Protein AF-0000000084533386 (afdb_homodimer)

Sequence (274 aa):
MSQAAQNLNWLITNFVDNTPGVSHTVVVSADGLLLCMSEGFPRDRADQLAAVASGLTSLTSGASRIFEGGEVNQTVVEMERGFLFLMAISDGSALAVLAAPDSDIGLVGYEMALLVDRAGAVLTPALRAELQGSLLHMSQAAQNLNWLITNFVDNTPGVSHTVVVSADGLLLCMSEGFPRDRADQLAAVASGLTSLTSGASRIFEGGEVNQTVVEMERGFLFLMAISDGSALAVLAAPDSDIGLVGYEMALLVDRAGAVLTPALRAELQGSLLH

Solvent-accessible surface area (backbone atoms only — not comparable to full-atom values): 14116 Å² total; per-residue (Å²): 130,57,71,69,56,52,49,52,43,48,54,51,30,48,47,36,74,69,34,81,45,39,74,43,40,36,34,25,40,66,88,37,44,58,50,46,58,22,79,91,54,56,64,73,57,49,52,50,50,26,51,48,48,33,50,51,50,52,50,50,48,50,48,18,62,76,68,63,13,58,58,61,50,36,36,40,37,40,28,67,56,13,34,41,39,36,35,54,26,87,82,51,23,33,43,34,36,37,30,40,60,84,36,54,61,68,58,52,50,50,54,47,53,55,46,36,55,55,45,45,74,64,63,38,76,68,51,49,54,52,30,51,54,53,69,74,99,129,56,69,70,56,51,50,51,44,48,53,52,29,50,46,36,74,70,34,81,45,39,73,43,40,36,34,24,40,66,90,38,43,59,49,47,57,22,78,91,53,56,63,73,58,48,52,50,51,27,50,47,50,33,50,50,51,52,52,50,48,51,48,18,62,76,68,63,12,59,59,59,50,36,38,42,37,39,28,68,56,13,35,40,39,36,35,53,27,87,83,52,23,32,42,36,37,37,30,41,60,85,37,54,62,67,58,53,51,50,55,48,53,56,48,36,56,55,46,45,74,64,62,39,74,68,50,49,54,50,30,49,55,52,70,75,100

Secondary structure (DSSP, 8-state):
--HHHHHHHHHHHHHHHHSTTEEEEEEE-TTS-EEEE-TT--HHHHHHHHHHHHHHHHHHHHHHHHTT--SEEEEEEEETTEEEEEEE-TTS-EEEEEE-TTS-HHHHHHHHHHHHHHHHHH--HHHHHHHHHHHH-/--HHHHHHHHHHHHHHHHSTTEEEEEEE-TTS-EEEE-TT--HHHHHHHHHHHHHHHHHHHHHHHHTT--SEEEEEEEETTEEEEEEE-TTS-EEEEEE-TTS-HHHHHHHHHHHHHHHHHH--HHHHHHHHHHHH-

Radius of gyration: 19.57 Å; Cα contacts (8 Å, |Δi|>4): 512; chains: 2; bounding box: 33×61×47 Å

Nearest PDB structures (foldseek):
  3kye-assembly2_C  TM=9.437E-01  e=8.6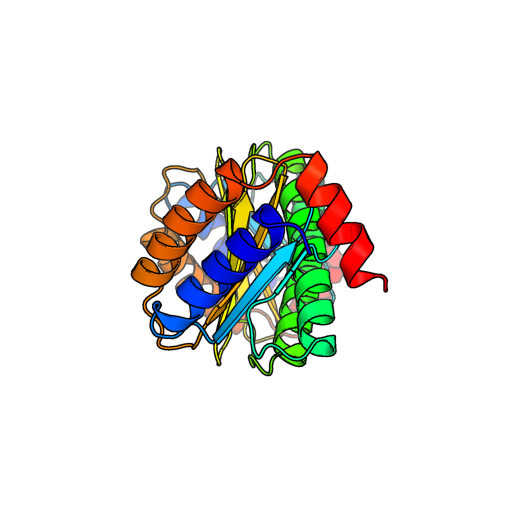88E-12  Streptomyces avermitilis MA-4680 = NBRC 14893
  9jue-assembly1_E  TM=9.204E-01  e=1.388E-08  Promethearchaeum syntrophicum
  6hjm-assembly2_E  TM=9.243E-01  e=4.604E-08  Myxococcus xanthus
  6hjm-assembly9_P  TM=8.868E-01  e=3.846E-08  Myxococcus xanthus
  6izw-assembly1_B  TM=8.935E-01  e=8.906E-08  Myxococcus xanthus DK 1622

Organism: Streptomyces rubellomurinus (strain ATCC 31215) (NCBI:txid359131)

pLDDT: mean 94.27, std 7.52, range [47.47, 98.75]

Foldseek 3Di:
DDPLLVVLQVLQQVLQVPAPFWPWKFKAALQQHTQYIHPPPPPVVSSVQSNVLNVVLVVVVVVCVVVVVPDDAKDWDQDPFWIWIWGAAPNNMIMIIIGGNPGDPVRSVVSVVVSSVVCNVSDDPVSSVVSRVVSVD/DDPLLVVLQVLQQVLQVPAPFWPWKFKAALQQHTQYIHPPPPPVVSNVQSNVLNVVLVVVVVVCVVVVVPDDAKDWDQDPFWIWIWGAAPNNMIMIIIGGNPGDPVRSVVSVVVSSVVCNVSDDPVSSVVSRVVSVD

Structure (mmCIF, N/CA/C/O backbone):
data_AF-0000000084533386-model_v1
#
loop_
_entity.id
_entity.type
_entity.pdbx_description
1 polymer 'Dynein regulation protein LC7'
#
loop_
_atom_site.group_PDB
_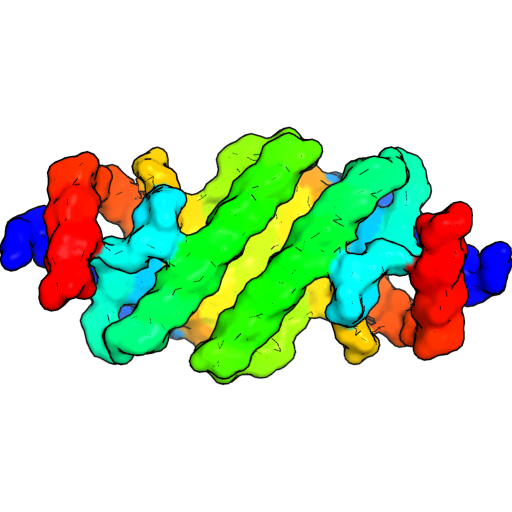atom_site.id
_atom_site.type_symbol
_atom_site.label_atom_id
_atom_site.label_alt_id
_atom_site.label_comp_id
_atom_site.label_asym_id
_atom_site.label_entity_id
_atom_site.label_seq_id
_atom_site.pdbx_PDB_ins_code
_atom_site.Cartn_x
_atom_site.Cartn_y
_atom_site.Cartn_z
_atom_site.occupancy
_atom_site.B_iso_or_equiv
_atom_site.auth_seq_id
_atom_site.auth_comp_id
_atom_site.auth_asym_id
_atom_site.auth_atom_id
_atom_site.pdbx_PDB_model_num
ATOM 1 N N . MET A 1 1 ? 3.932 -32.938 -7.914 1 76.88 1 MET A N 1
ATOM 2 C CA . MET A 1 1 ? 3.066 -31.781 -8 1 76.88 1 MET A CA 1
ATOM 3 C C . MET A 1 1 ? 1.966 -31.984 -9.031 1 76.88 1 MET A C 1
ATOM 5 O O . MET A 1 1 ? 2.213 -32.562 -10.102 1 76.88 1 MET A O 1
ATOM 9 N N . SER A 1 2 ? 0.712 -31.75 -8.703 1 87.44 2 SER A N 1
ATOM 10 C CA . SER A 1 2 ? -0.434 -31.906 -9.594 1 87.44 2 SER A CA 1
ATOM 11 C C . SER A 1 2 ? -0.298 -31 -10.82 1 87.44 2 SER A C 1
ATOM 13 O O . SER A 1 2 ? 0.536 -30.094 -10.844 1 87.44 2 SER A O 1
ATOM 15 N N . GLN A 1 3 ? -0.992 -31.406 -11.922 1 89.75 3 GLN A N 1
ATOM 16 C CA . GLN A 1 3 ? -1.004 -30.594 -13.133 1 89.75 3 GLN A CA 1
ATOM 17 C C . GLN A 1 3 ? -1.474 -29.172 -12.844 1 89.75 3 GLN A C 1
ATOM 19 O O . GLN A 1 3 ? -0.962 -28.203 -13.422 1 89.75 3 GLN A O 1
ATOM 24 N N . ALA A 1 4 ? -2.428 -29.109 -12.023 1 88.25 4 ALA A N 1
ATOM 25 C CA . ALA A 1 4 ? -2.959 -27.797 -11.664 1 88.25 4 ALA A CA 1
ATOM 26 C C . ALA A 1 4 ? -1.888 -26.922 -11 1 88.25 4 ALA A C 1
ATOM 28 O O . ALA A 1 4 ? -1.781 -25.734 -11.289 1 88.25 4 ALA A O 1
ATOM 29 N N . ALA A 1 5 ? -1.141 -27.516 -10.141 1 90.56 5 ALA A N 1
ATOM 30 C CA . ALA A 1 5 ? -0.057 -26.797 -9.477 1 90.56 5 ALA A CA 1
ATOM 31 C C . ALA A 1 5 ? 1.012 -26.359 -10.469 1 90.56 5 ALA A C 1
ATOM 33 O O . ALA A 1 5 ? 1.515 -25.234 -10.398 1 90.56 5 ALA A O 1
ATOM 34 N N . GLN A 1 6 ? 1.337 -27.234 -11.352 1 92 6 GLN A N 1
ATOM 35 C CA . GLN A 1 6 ? 2.316 -26.922 -12.391 1 92 6 GLN A CA 1
ATOM 36 C C . GLN A 1 6 ? 1.828 -25.797 -13.281 1 92 6 GLN A C 1
ATOM 38 O O . GLN A 1 6 ? 2.611 -24.938 -13.688 1 92 6 GLN A O 1
ATOM 43 N N . ASN A 1 7 ? 0.597 -25.828 -13.617 1 92.5 7 ASN A N 1
ATOM 44 C CA . ASN A 1 7 ? -0.005 -24.781 -14.438 1 92.5 7 ASN A CA 1
ATOM 45 C C . ASN A 1 7 ? 0.083 -23.422 -13.75 1 92.5 7 ASN A C 1
ATOM 47 O O . ASN A 1 7 ? 0.394 -22.422 -14.398 1 92.5 7 ASN A O 1
ATOM 51 N N . LEU A 1 8 ? -0.205 -23.375 -12.5 1 93.5 8 LEU A N 1
ATOM 52 C CA . LEU A 1 8 ? -0.13 -22.109 -11.773 1 93.5 8 LEU A CA 1
ATOM 53 C C . LEU A 1 8 ? 1.303 -21.594 -11.734 1 93.5 8 LEU A C 1
ATOM 55 O O . LEU A 1 8 ? 1.541 -20.391 -11.938 1 93.5 8 LEU A O 1
ATOM 59 N N . ASN A 1 9 ? 2.201 -22.469 -11.508 1 93.88 9 ASN A N 1
ATOM 60 C CA . ASN A 1 9 ? 3.609 -22.078 -11.508 1 93.88 9 ASN A CA 1
ATOM 61 C C . ASN A 1 9 ? 4.031 -21.5 -12.859 1 93.88 9 ASN A C 1
ATOM 63 O O . ASN A 1 9 ? 4.746 -20.5 -12.914 1 93.88 9 ASN A O 1
ATOM 67 N N . TRP A 1 10 ? 3.549 -22.203 -13.82 1 94.94 10 TRP A N 1
ATOM 68 C CA . TRP A 1 10 ? 3.85 -21.734 -15.172 1 94.94 10 TRP A CA 1
ATOM 69 C C . TRP A 1 10 ? 3.246 -20.359 -15.414 1 94.94 10 TRP A C 1
ATOM 71 O O . TRP A 1 10 ? 3.895 -19.484 -15.992 1 94.94 10 TRP A O 1
ATOM 81 N N . LEU A 1 11 ? 2.041 -20.094 -14.969 1 96.19 11 LEU A N 1
ATOM 82 C CA . LEU A 1 11 ? 1.334 -18.844 -15.164 1 96.19 11 LEU A CA 1
ATOM 83 C C . LEU A 1 11 ? 2.098 -17.688 -14.523 1 96.19 11 LEU A C 1
ATOM 85 O O . LEU A 1 11 ? 2.301 -16.641 -15.156 1 96.19 11 LEU A O 1
ATOM 89 N N . ILE A 1 12 ? 2.523 -17.891 -13.305 1 96.75 12 ILE A N 1
ATOM 90 C CA . ILE A 1 12 ? 3.139 -16.781 -12.602 1 96.75 12 ILE A CA 1
ATOM 91 C C . ILE A 1 12 ? 4.559 -16.562 -13.125 1 96.75 12 ILE A C 1
ATOM 93 O O . ILE A 1 12 ? 5.023 -15.422 -13.219 1 96.75 12 ILE A O 1
ATOM 97 N N . THR A 1 13 ? 5.254 -17.672 -13.531 1 97.88 13 THR A N 1
ATOM 98 C CA . THR A 1 13 ? 6.582 -17.531 -14.117 1 97.88 13 THR A CA 1
ATOM 99 C C . THR A 1 13 ? 6.512 -16.844 -15.469 1 97.88 13 THR A C 1
ATOM 101 O O . THR A 1 13 ? 7.328 -15.969 -15.773 1 97.88 13 THR A O 1
ATOM 104 N N . ASN A 1 14 ? 5.57 -17.203 -16.25 1 97.88 14 ASN A N 1
ATOM 105 C CA . ASN A 1 14 ? 5.375 -16.578 -17.562 1 97.88 14 ASN A CA 1
ATOM 106 C C . ASN A 1 14 ? 5.074 -15.094 -17.422 1 97.88 14 ASN A C 1
ATOM 108 O O . ASN A 1 14 ? 5.543 -14.289 -18.234 1 97.88 14 ASN A O 1
ATOM 112 N N . PHE A 1 15 ? 4.305 -14.789 -16.469 1 98.19 15 PHE A N 1
ATOM 113 C CA . PHE A 1 15 ? 4.016 -13.391 -16.172 1 98.19 15 PHE A CA 1
ATOM 114 C C . PHE A 1 15 ? 5.305 -12.617 -15.922 1 98.19 15 PHE A C 1
ATOM 116 O O . PHE A 1 15 ? 5.508 -11.547 -16.5 1 98.19 15 PHE A O 1
ATOM 123 N N . VAL A 1 16 ? 6.168 -13.133 -15.102 1 98.31 16 VAL A N 1
ATOM 124 C CA . VAL A 1 16 ? 7.426 -12.469 -14.781 1 98.31 16 VAL A CA 1
ATOM 125 C C . VAL A 1 16 ? 8.281 -12.336 -16.047 1 98.31 16 VAL A C 1
ATOM 127 O O . VAL A 1 16 ? 8.844 -11.273 -16.312 1 98.31 16 VAL A O 1
ATOM 130 N N . ASP A 1 17 ? 8.258 -13.344 -16.812 1 98.06 17 ASP A N 1
ATOM 131 C CA . ASP A 1 17 ? 9.117 -13.398 -18 1 98.06 17 ASP A CA 1
ATOM 132 C C . ASP A 1 17 ? 8.625 -12.445 -19.078 1 98.06 17 ASP A C 1
ATOM 134 O O . ASP A 1 17 ? 9.414 -11.938 -19.875 1 98.06 17 ASP A O 1
ATOM 138 N N . ASN A 1 18 ? 7.363 -12.102 -19.094 1 97.94 18 ASN A N 1
ATOM 139 C CA . ASN A 1 18 ? 6.789 -11.398 -20.234 1 97.94 18 ASN A CA 1
ATOM 140 C C . ASN A 1 18 ? 6.34 -9.984 -19.859 1 97.94 18 ASN A C 1
ATOM 142 O O . ASN A 1 18 ? 5.77 -9.273 -20.672 1 97.94 18 ASN A O 1
ATOM 146 N N . THR A 1 19 ? 6.477 -9.625 -18.656 1 98.25 19 THR A N 1
ATOM 147 C CA . THR A 1 19 ? 6.133 -8.266 -18.25 1 98.25 19 THR A CA 1
ATOM 148 C C . THR A 1 19 ? 7.391 -7.453 -17.953 1 98.25 19 THR A C 1
ATOM 150 O O . THR A 1 19 ? 7.977 -7.574 -16.875 1 98.25 19 THR A O 1
ATOM 153 N N . PRO A 1 20 ? 7.711 -6.598 -18.891 1 97.56 20 PRO A N 1
ATOM 154 C CA . PRO A 1 20 ? 8.938 -5.82 -18.688 1 97.56 20 PRO A CA 1
ATOM 155 C C . PRO A 1 20 ? 8.961 -5.102 -17.344 1 97.56 20 PRO A C 1
ATOM 157 O O . PRO A 1 20 ? 7.953 -4.512 -16.938 1 97.56 20 PRO A O 1
ATOM 160 N N . GLY A 1 21 ? 10.148 -5.234 -16.641 1 97.69 21 GLY A N 1
ATOM 161 C CA . GLY A 1 21 ? 10.336 -4.527 -15.391 1 97.69 21 GLY A CA 1
ATOM 162 C C . GLY A 1 21 ? 10.008 -5.371 -14.172 1 97.69 21 GLY A C 1
ATOM 163 O O . GLY A 1 21 ? 10.383 -5.027 -13.055 1 97.69 21 GLY A O 1
ATOM 164 N N . VAL A 1 22 ? 9.234 -6.441 -14.344 1 98.38 22 VAL A N 1
ATOM 165 C CA . VAL A 1 22 ? 8.891 -7.316 -13.227 1 98.38 22 VAL A CA 1
ATOM 166 C C . VAL A 1 22 ? 10.047 -8.266 -12.938 1 98.38 22 VAL A C 1
ATOM 168 O O . VAL A 1 22 ? 10.617 -8.859 -13.859 1 98.38 22 VAL A O 1
ATOM 171 N N . SER A 1 23 ? 10.375 -8.398 -11.719 1 97.38 23 SER A N 1
ATOM 172 C CA . SER A 1 23 ? 11.516 -9.242 -11.375 1 97.38 23 SER A CA 1
ATOM 173 C C . SER A 1 23 ? 11.07 -10.57 -10.766 1 97.38 23 SER A C 1
ATOM 175 O O . SER A 1 23 ? 11.586 -11.625 -11.125 1 97.38 23 SER A O 1
ATOM 177 N N . HIS A 1 24 ? 10.125 -10.5 -9.789 1 97.94 24 HIS A N 1
ATOM 178 C CA . HIS A 1 24 ? 9.68 -11.688 -9.062 1 97.94 24 HIS A CA 1
ATOM 179 C C . HIS A 1 24 ? 8.227 -11.539 -8.609 1 97.94 24 HIS A C 1
ATOM 181 O O . HIS A 1 24 ? 7.719 -10.422 -8.5 1 97.94 24 HIS A O 1
ATOM 187 N N . THR A 1 25 ? 7.602 -12.68 -8.297 1 98.56 25 THR A N 1
ATOM 188 C CA . THR A 1 25 ? 6.238 -12.641 -7.781 1 98.56 25 THR A CA 1
ATOM 189 C C . THR A 1 25 ? 5.961 -13.852 -6.898 1 98.56 25 THR A C 1
ATOM 191 O O . THR A 1 25 ? 6.621 -14.891 -7.027 1 98.56 25 THR A O 1
ATOM 194 N N . VAL A 1 26 ? 5.023 -13.68 -6 1 98.06 26 VAL A N 1
ATOM 195 C CA . VAL A 1 26 ? 4.516 -14.781 -5.188 1 98.06 26 VAL A CA 1
ATOM 196 C C . VAL A 1 26 ? 2.99 -14.711 -5.109 1 98.06 26 VAL A C 1
ATOM 198 O O . VAL A 1 26 ? 2.406 -13.633 -5.285 1 98.06 26 VAL A O 1
ATOM 201 N N . VAL A 1 27 ? 2.379 -15.82 -4.875 1 97.5 27 VAL A N 1
ATOM 202 C CA . VAL A 1 27 ? 0.977 -15.914 -4.477 1 97.5 27 VAL A CA 1
ATOM 203 C C . VAL A 1 27 ? 0.881 -16.328 -3.012 1 97.5 27 VAL A C 1
ATOM 205 O O . VAL A 1 27 ? 1.532 -17.281 -2.586 1 97.5 27 VAL A O 1
ATOM 208 N N . VAL A 1 28 ? 0.149 -15.578 -2.322 1 96.75 28 VAL A N 1
ATOM 209 C CA . VAL A 1 28 ? -0.023 -15.828 -0.896 1 96.75 28 VAL A CA 1
ATOM 210 C C . VAL A 1 28 ? -1.489 -16.141 -0.597 1 96.75 28 VAL A C 1
ATOM 212 O O . VAL A 1 28 ? -2.389 -15.492 -1.146 1 96.75 28 VAL A O 1
ATOM 215 N N . SER A 1 29 ? -1.726 -17.094 0.247 1 94.69 29 SER A N 1
ATOM 216 C CA . SER A 1 29 ? -3.086 -17.484 0.613 1 94.69 29 SER A CA 1
ATOM 217 C C . SER A 1 29 ? -3.723 -16.453 1.536 1 94.69 29 SER A C 1
ATOM 219 O O . SER A 1 29 ? -3.045 -15.539 2.025 1 94.69 29 SER A O 1
ATOM 221 N N . ALA A 1 30 ? -5.062 -16.672 1.719 1 91.12 30 ALA A N 1
ATOM 222 C CA . ALA A 1 30 ? -5.824 -15.781 2.584 1 91.12 30 ALA A CA 1
ATOM 223 C C . ALA A 1 30 ? -5.305 -15.828 4.016 1 91.12 30 ALA A C 1
ATOM 225 O O . ALA A 1 30 ? -5.375 -14.828 4.742 1 91.12 30 ALA A O 1
ATOM 226 N N . ASP A 1 31 ? -4.812 -16.938 4.395 1 91.44 31 ASP A N 1
ATOM 227 C CA . ASP A 1 31 ? -4.309 -17.062 5.758 1 91.44 31 ASP A CA 1
ATOM 228 C C . ASP A 1 31 ? -2.82 -16.719 5.828 1 91.44 31 ASP A C 1
ATOM 230 O O . ASP A 1 31 ? -2.174 -16.938 6.855 1 91.44 31 ASP A O 1
ATOM 234 N N . GLY A 1 32 ? -2.232 -16.297 4.723 1 94 32 GL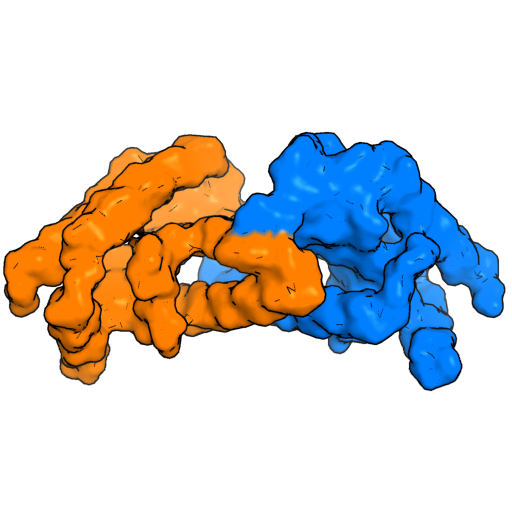Y A N 1
ATOM 235 C CA . GLY A 1 32 ? -0.919 -15.672 4.734 1 94 32 GLY A CA 1
ATOM 236 C C . GLY A 1 32 ? 0.2 -16.625 4.363 1 94 32 GLY A C 1
ATOM 237 O O . GLY A 1 32 ? 1.376 -16.328 4.578 1 94 32 GLY A O 1
ATOM 238 N N . LEU A 1 33 ? -0.11 -17.734 3.844 1 94 33 LEU A N 1
ATOM 239 C CA . LEU A 1 33 ? 0.907 -18.734 3.51 1 94 33 LEU A CA 1
ATOM 240 C C . LEU A 1 33 ? 1.349 -18.578 2.057 1 94 33 LEU A C 1
ATOM 242 O O . LEU A 1 33 ? 0.525 -18.328 1.175 1 94 33 LEU A O 1
ATOM 246 N N . LEU A 1 34 ? 2.674 -18.828 1.856 1 96.38 34 LEU A N 1
ATOM 247 C CA . LEU A 1 34 ? 3.195 -18.859 0.494 1 96.38 34 LEU A CA 1
ATOM 248 C C . LEU A 1 34 ? 2.635 -20.047 -0.272 1 96.38 34 LEU A C 1
ATOM 250 O O . LEU A 1 34 ? 2.775 -21.188 0.165 1 96.38 34 LEU A O 1
ATOM 254 N N . LEU A 1 35 ? 2.008 -19.781 -1.388 1 95.31 35 LEU A N 1
ATOM 255 C CA . LEU A 1 35 ? 1.44 -20.844 -2.207 1 95.31 35 LEU A CA 1
ATOM 256 C C . LEU A 1 35 ? 2.35 -21.156 -3.389 1 95.31 35 LEU A C 1
ATOM 258 O O . LEU A 1 35 ? 2.521 -22.328 -3.748 1 95.31 35 LEU A O 1
ATOM 262 N N . CYS A 1 36 ? 2.838 -20.125 -4.051 1 95.31 36 CYS A N 1
ATOM 263 C CA . CYS A 1 36 ? 3.666 -20.25 -5.242 1 95.31 36 CYS A CA 1
ATOM 264 C C . CYS A 1 36 ? 4.625 -19.078 -5.367 1 95.31 36 CYS A C 1
ATOM 266 O O . CYS A 1 36 ? 4.348 -17.984 -4.859 1 95.31 36 CYS A O 1
ATOM 268 N N . MET A 1 37 ? 5.664 -19.297 -5.973 1 96.88 37 MET A N 1
ATOM 269 C CA . MET A 1 37 ? 6.652 -18.266 -6.289 1 96.88 37 MET A CA 1
ATOM 270 C C . MET A 1 37 ? 7.203 -18.453 -7.695 1 96.88 37 MET A C 1
ATOM 272 O O . MET A 1 37 ? 7.266 -19.578 -8.195 1 96.88 37 MET A O 1
ATOM 276 N N . SER A 1 38 ? 7.523 -17.391 -8.32 1 97.81 38 SER A N 1
ATOM 277 C CA . SER A 1 38 ? 8.055 -17.484 -9.672 1 97.81 38 SER A CA 1
ATOM 278 C C . SER A 1 38 ? 9.398 -18.203 -9.688 1 97.81 38 SER A C 1
ATOM 280 O O . SER A 1 38 ? 10.133 -18.188 -8.688 1 97.81 38 SER A O 1
ATOM 282 N N . GLU A 1 39 ? 9.641 -18.812 -10.812 1 95.88 39 GLU A N 1
ATOM 283 C CA . GLU A 1 39 ? 10.914 -19.516 -10.961 1 95.88 39 GLU A CA 1
ATOM 284 C C . GLU A 1 39 ? 12.094 -18.547 -10.836 1 95.88 39 GLU A C 1
ATOM 286 O O . GLU A 1 39 ? 12.047 -17.438 -11.359 1 95.88 39 GLU A O 1
ATOM 291 N N . GLY A 1 40 ? 13.195 -19.016 -10.164 1 94.75 40 GLY A N 1
ATOM 292 C CA . GLY A 1 40 ? 14.398 -18.219 -10.008 1 94.75 40 GLY A CA 1
ATOM 293 C C . GLY A 1 40 ? 14.359 -17.312 -8.781 1 94.75 40 GLY A C 1
ATOM 294 O O . GLY A 1 40 ? 15.359 -16.688 -8.438 1 94.75 40 GLY A O 1
ATOM 295 N N . PHE A 1 41 ? 13.18 -17.188 -8.141 1 96.06 41 PHE A N 1
ATOM 296 C CA . PHE A 1 41 ? 13.078 -16.422 -6.906 1 96.06 41 PHE A CA 1
ATOM 297 C C . PHE A 1 41 ? 13.656 -17.203 -5.73 1 96.06 41 PHE A C 1
ATOM 299 O O . PHE A 1 41 ? 13.156 -18.266 -5.383 1 96.06 41 PHE A O 1
ATOM 306 N N . PRO A 1 42 ? 14.828 -16.688 -5.145 1 96 42 PRO A N 1
ATOM 307 C CA . PRO A 1 42 ? 15.344 -17.406 -3.98 1 96 42 PRO A CA 1
ATOM 308 C C . PRO A 1 42 ? 14.273 -17.656 -2.92 1 96 42 PRO A C 1
ATOM 310 O O . PRO A 1 42 ? 13.5 -16.75 -2.588 1 96 42 PRO A O 1
ATOM 313 N N . ARG A 1 43 ? 14.242 -18.828 -2.363 1 95 43 ARG A N 1
ATOM 314 C CA . ARG A 1 43 ? 13.172 -19.266 -1.466 1 95 43 ARG A CA 1
ATOM 315 C C . ARG A 1 43 ? 13.094 -18.375 -0.232 1 95 43 ARG A C 1
ATOM 317 O O . ARG A 1 43 ? 12.008 -18 0.211 1 95 43 ARG A O 1
ATOM 324 N N . ASP A 1 44 ? 14.195 -18.062 0.392 1 96.31 44 ASP A N 1
ATOM 325 C CA . ASP A 1 44 ? 14.203 -17.219 1.587 1 96.31 44 ASP A CA 1
ATOM 326 C C . ASP A 1 44 ? 13.602 -15.844 1.3 1 96.31 44 ASP A C 1
ATOM 328 O O . ASP A 1 44 ? 12.883 -15.289 2.131 1 96.31 44 ASP A O 1
ATOM 332 N N . ARG A 1 45 ? 13.898 -15.344 0.128 1 96.5 45 ARG A N 1
ATOM 333 C CA . ARG A 1 45 ? 13.359 -14.039 -0.258 1 96.5 45 ARG A CA 1
ATOM 334 C C . ARG A 1 45 ? 11.867 -14.141 -0.583 1 96.5 45 ARG A C 1
ATOM 336 O O . ARG A 1 45 ? 11.109 -13.219 -0.306 1 96.5 45 ARG A O 1
ATOM 343 N N . ALA A 1 46 ? 11.5 -15.211 -1.15 1 97.31 46 ALA A N 1
ATOM 344 C CA . ALA A 1 46 ? 10.078 -15.453 -1.423 1 97.31 46 ALA A CA 1
ATOM 345 C C . ALA A 1 46 ? 9.273 -15.5 -0.128 1 97.31 46 ALA A C 1
ATOM 347 O O . ALA A 1 46 ? 8.188 -14.922 -0.045 1 97.31 46 ALA A O 1
ATOM 348 N N . ASP A 1 47 ? 9.82 -16.172 0.835 1 97 47 ASP A N 1
ATOM 349 C CA . ASP A 1 47 ? 9.172 -16.25 2.139 1 97 47 ASP A CA 1
ATOM 350 C C . ASP A 1 47 ? 9.062 -14.867 2.787 1 97 47 ASP A C 1
ATOM 352 O O . ASP A 1 47 ? 8.047 -14.555 3.414 1 97 47 ASP A O 1
ATOM 356 N N . GLN A 1 48 ? 10.086 -14.102 2.629 1 97.75 48 GLN A N 1
ATOM 357 C CA . GLN A 1 48 ? 10.078 -12.742 3.16 1 97.75 48 GLN A CA 1
ATOM 358 C C . GLN A 1 48 ? 9.008 -11.891 2.471 1 97.75 48 GLN A C 1
ATOM 360 O O . GLN A 1 48 ? 8.258 -11.172 3.131 1 97.75 48 GLN A O 1
ATOM 365 N N . LEU A 1 49 ? 8.953 -12.023 1.153 1 97.69 49 LEU A N 1
ATOM 366 C CA . LEU A 1 49 ? 7.949 -11.281 0.403 1 97.69 49 LEU A CA 1
ATOM 367 C C . LEU A 1 49 ? 6.543 -11.734 0.79 1 97.69 49 LEU A C 1
ATOM 369 O O . LEU A 1 49 ? 5.637 -10.906 0.925 1 97.69 49 LEU A O 1
ATOM 373 N N . ALA A 1 50 ? 6.363 -12.992 0.982 1 97.94 50 ALA A N 1
ATOM 374 C CA . ALA A 1 50 ? 5.066 -13.516 1.399 1 97.94 50 ALA A CA 1
ATOM 375 C C . ALA A 1 50 ? 4.656 -12.953 2.756 1 97.94 50 ALA A C 1
ATOM 377 O O . ALA A 1 50 ? 3.49 -12.609 2.967 1 97.94 50 ALA A O 1
ATOM 378 N N . ALA A 1 51 ? 5.586 -12.867 3.682 1 97.88 51 ALA A N 1
ATOM 379 C CA . ALA A 1 51 ? 5.32 -12.297 4.996 1 97.88 51 ALA A CA 1
ATOM 380 C C . ALA A 1 51 ? 4.895 -10.828 4.883 1 97.88 51 ALA A C 1
ATOM 382 O O . ALA A 1 51 ? 3.951 -10.398 5.551 1 97.88 51 ALA A O 1
ATOM 383 N N . VAL A 1 52 ? 5.613 -10.133 4.066 1 97.94 52 VAL A N 1
ATOM 384 C CA . VAL A 1 52 ? 5.285 -8.734 3.828 1 97.94 52 VAL A CA 1
ATOM 385 C C . VAL A 1 52 ? 3.887 -8.625 3.223 1 97.94 52 VAL A C 1
ATOM 387 O O . VAL A 1 52 ? 3.061 -7.836 3.689 1 97.94 52 VAL A O 1
ATOM 390 N N . ALA A 1 53 ? 3.596 -9.414 2.221 1 98.31 53 ALA A N 1
ATOM 391 C CA . ALA A 1 53 ? 2.295 -9.422 1.557 1 98.31 53 ALA A CA 1
ATOM 392 C C . ALA A 1 53 ? 1.177 -9.742 2.545 1 98.31 53 ALA A C 1
ATOM 394 O O . ALA A 1 53 ? 0.125 -9.102 2.533 1 98.31 53 ALA A O 1
ATOM 395 N N . SER A 1 54 ? 1.423 -10.727 3.375 1 97.94 54 SER A N 1
ATOM 396 C CA . SER A 1 54 ? 0.453 -11.102 4.398 1 97.94 54 SER A CA 1
ATOM 397 C C . SER A 1 54 ? 0.175 -9.938 5.348 1 97.94 54 SER A C 1
ATOM 399 O O . SER A 1 54 ? -0.983 -9.633 5.637 1 97.94 54 SER A O 1
ATOM 401 N N . GLY A 1 55 ? 1.219 -9.344 5.785 1 97.69 55 GLY A N 1
ATOM 402 C CA . GLY A 1 55 ? 1.076 -8.188 6.656 1 97.69 55 GLY A CA 1
ATOM 403 C C . GLY A 1 55 ? 0.319 -7.039 6.008 1 97.69 55 GLY A C 1
ATOM 404 O O . GLY A 1 55 ? -0.59 -6.469 6.613 1 97.69 55 GLY A O 1
ATOM 405 N N . LEU A 1 56 ? 0.652 -6.734 4.793 1 98.12 56 LEU A N 1
ATOM 406 C CA . LEU A 1 56 ? -0.01 -5.656 4.066 1 98.12 56 LEU A CA 1
ATOM 407 C C . LEU A 1 56 ? -1.487 -5.973 3.854 1 98.12 56 LEU A C 1
ATOM 409 O O . LEU A 1 56 ? -2.344 -5.105 4.035 1 98.12 56 LEU A O 1
ATOM 413 N N . THR A 1 57 ? -1.776 -7.164 3.49 1 97.56 57 THR A N 1
ATOM 414 C CA . THR A 1 57 ? -3.16 -7.578 3.293 1 97.56 57 THR A CA 1
ATOM 415 C C . THR A 1 57 ? -3.961 -7.426 4.582 1 97.56 57 THR A C 1
ATOM 417 O O . THR A 1 57 ? -5.066 -6.883 4.57 1 97.56 57 THR A O 1
ATOM 420 N N . SER A 1 58 ? -3.389 -7.887 5.645 1 96.5 58 SER A N 1
ATOM 421 C CA . SER A 1 58 ? -4.059 -7.793 6.938 1 96.5 58 SER A CA 1
ATOM 422 C C . SER A 1 58 ? -4.309 -6.34 7.328 1 96.5 58 SER A C 1
ATOM 424 O O . SER A 1 58 ? -5.422 -5.98 7.723 1 96.5 58 SER A O 1
ATOM 426 N N . LEU A 1 59 ? -3.342 -5.559 7.238 1 97.38 59 LEU A N 1
ATOM 427 C CA . LEU A 1 59 ? -3.439 -4.164 7.656 1 97.38 59 LEU A CA 1
ATOM 428 C C . LEU A 1 59 ? -4.43 -3.404 6.777 1 97.38 59 LEU A C 1
ATOM 430 O O . LEU A 1 59 ? -5.219 -2.602 7.281 1 97.38 59 LEU A O 1
ATOM 434 N N . THR A 1 60 ? -4.371 -3.555 5.512 1 98.19 60 THR A N 1
ATOM 435 C CA . THR A 1 60 ? -5.254 -2.822 4.609 1 98.19 60 THR A CA 1
ATOM 436 C C . THR A 1 60 ? -6.691 -3.318 4.742 1 98.19 60 THR A C 1
ATOM 438 O O . THR A 1 60 ? -7.637 -2.533 4.625 1 98.19 60 THR A O 1
ATOM 441 N N . SER A 1 61 ? -6.871 -4.609 4.934 1 96.69 61 SER A N 1
ATOM 442 C CA . SER A 1 61 ? -8.203 -5.117 5.238 1 96.69 61 SER A CA 1
ATOM 443 C C . SER A 1 61 ? -8.758 -4.484 6.508 1 96.69 61 SER A C 1
ATOM 445 O O . SER A 1 61 ? -9.93 -4.109 6.559 1 96.69 61 SER A O 1
ATOM 447 N N . GLY A 1 62 ? -7.918 -4.434 7.535 1 96.75 62 GLY A N 1
ATOM 448 C CA . GLY A 1 62 ? -8.312 -3.744 8.75 1 96.75 62 GLY A CA 1
ATOM 449 C C . GLY A 1 62 ? -8.711 -2.299 8.516 1 96.75 62 GLY A C 1
ATOM 450 O O . GLY A 1 62 ? -9.727 -1.833 9.039 1 96.75 62 GLY A O 1
ATOM 451 N N . ALA A 1 63 ? -7.949 -1.619 7.742 1 97.75 63 ALA A N 1
ATOM 452 C CA . ALA A 1 63 ? -8.258 -0.234 7.395 1 97.75 63 ALA A CA 1
ATOM 453 C C . ALA A 1 63 ? -9.602 -0.129 6.684 1 97.75 63 ALA A C 1
ATOM 455 O O . ALA A 1 63 ? -10.406 0.755 6.992 1 97.75 63 ALA A O 1
ATOM 456 N N . SER A 1 64 ? -9.797 -0.975 5.738 1 98.31 64 SER A N 1
ATOM 457 C CA . SER A 1 64 ? -11.039 -0.951 4.973 1 98.31 64 SER A CA 1
ATOM 458 C C . SER A 1 64 ? -12.25 -1.136 5.883 1 98.31 64 SER A C 1
ATOM 460 O O . SER A 1 64 ? -13.297 -0.53 5.656 1 98.31 64 SER A O 1
ATOM 462 N N . ARG A 1 65 ? -12.148 -1.988 6.875 1 97.19 65 ARG A N 1
ATOM 463 C CA . ARG A 1 65 ? -13.227 -2.199 7.832 1 97.19 65 ARG A CA 1
ATOM 464 C C . ARG A 1 65 ? -13.477 -0.943 8.664 1 97.19 65 ARG A C 1
ATOM 466 O O . ARG A 1 65 ? -14.617 -0.525 8.836 1 97.19 65 ARG A O 1
ATOM 473 N N . ILE A 1 66 ? -12.43 -0.4 9.133 1 96.12 66 ILE A N 1
ATOM 474 C CA . ILE A 1 66 ? -12.508 0.786 9.984 1 96.12 66 ILE A CA 1
ATOM 475 C C . ILE A 1 66 ? -13.188 1.92 9.219 1 96.12 66 ILE A C 1
ATOM 477 O O . ILE A 1 66 ? -14.016 2.645 9.773 1 96.12 66 ILE A O 1
ATOM 481 N N . PHE A 1 67 ? -12.945 2.084 7.926 1 96.69 67 PHE A N 1
ATOM 482 C CA . PHE A 1 67 ? -13.391 3.262 7.188 1 96.69 67 PHE A CA 1
ATOM 483 C C . PHE A 1 67 ? -14.422 2.885 6.129 1 96.69 67 PHE A C 1
ATOM 485 O O . PHE A 1 67 ? -14.656 3.641 5.184 1 96.69 67 PHE A O 1
ATOM 492 N N . GLU A 1 68 ? -14.922 1.675 6.258 1 96.69 68 GLU A N 1
ATOM 493 C CA . GLU A 1 68 ? -16.016 1.174 5.426 1 96.69 68 GLU A CA 1
ATOM 494 C C . GLU A 1 68 ? -15.641 1.219 3.945 1 96.69 68 GLU A C 1
ATOM 496 O O . GLU A 1 68 ? -16.422 1.707 3.121 1 96.69 68 GLU A O 1
ATOM 501 N N . GLY A 1 69 ? -14.484 0.744 3.695 1 97.5 69 GLY A N 1
ATOM 502 C CA . GLY A 1 69 ? -13.914 0.817 2.359 1 97.5 69 GLY A CA 1
ATOM 503 C C . GLY A 1 69 ? -14.312 -0.352 1.478 1 97.5 69 GLY A C 1
ATOM 504 O O . GLY A 1 69 ? -14.047 -0.346 0.274 1 97.5 69 GLY A O 1
ATOM 505 N N . GLY A 1 70 ? -14.906 -1.427 1.973 1 97.06 70 GLY A N 1
ATOM 506 C CA . GLY A 1 70 ? -15.195 -2.627 1.205 1 97.06 70 GLY A CA 1
ATOM 507 C C . GLY A 1 70 ? -13.969 -3.48 0.947 1 97.06 70 GLY A C 1
ATOM 508 O O . GLY A 1 70 ? -13.008 -3.445 1.72 1 97.06 70 GLY A O 1
ATOM 509 N N . GLU A 1 71 ? -14.047 -4.25 -0.097 1 96.06 71 GLU A N 1
ATOM 510 C CA . GLU A 1 71 ? -12.922 -5.121 -0.424 1 96.06 71 GLU A CA 1
ATOM 511 C C . GLU A 1 71 ? -11.711 -4.312 -0.869 1 96.06 71 GLU A C 1
ATOM 513 O O . GLU A 1 71 ? -11.844 -3.336 -1.61 1 96.06 71 GLU A O 1
ATOM 518 N N . VAL A 1 72 ? -10.578 -4.742 -0.371 1 97.06 72 VAL A N 1
ATOM 519 C CA . VAL A 1 72 ? -9.328 -4.152 -0.837 1 97.06 72 VAL A CA 1
ATOM 520 C C . VAL A 1 72 ? -8.93 -4.777 -2.172 1 97.06 72 VAL A C 1
ATOM 522 O O 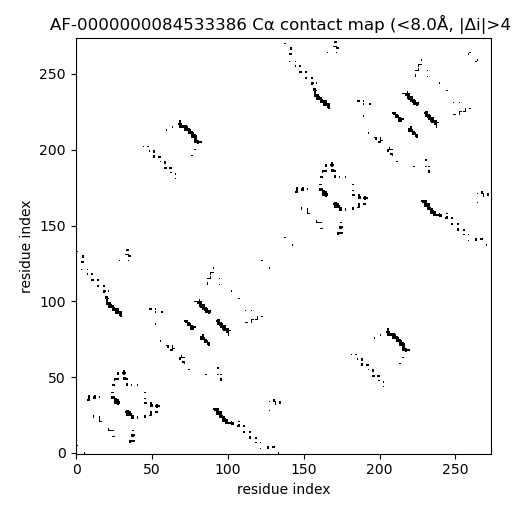. VAL A 1 72 ? -8.734 -5.992 -2.264 1 97.06 72 VAL A O 1
ATOM 525 N N . ASN A 1 73 ? -8.789 -3.947 -3.191 1 96.12 73 ASN A N 1
ATOM 526 C CA . ASN A 1 73 ? -8.5 -4.438 -4.535 1 96.12 73 ASN A CA 1
ATOM 527 C C . ASN A 1 73 ? -7 -4.516 -4.797 1 96.12 73 ASN A C 1
ATOM 529 O O . ASN A 1 73 ? -6.508 -5.512 -5.332 1 96.12 73 ASN A O 1
ATOM 533 N N . GLN A 1 74 ? -6.328 -3.51 -4.383 1 96.5 74 GLN A N 1
ATOM 534 C CA . GLN A 1 74 ? -4.906 -3.447 -4.703 1 96.5 74 GLN A CA 1
ATOM 535 C C . GLN A 1 74 ? -4.172 -2.51 -3.748 1 96.5 74 GLN A C 1
ATOM 537 O O . GLN A 1 74 ? -4.758 -1.561 -3.227 1 96.5 74 GLN A O 1
ATOM 542 N N . THR A 1 75 ? -2.906 -2.801 -3.445 1 98.25 75 THR A N 1
ATOM 543 C CA . THR A 1 75 ? -1.955 -1.954 -2.73 1 98.25 75 THR A CA 1
ATOM 544 C C . THR A 1 75 ? -0.682 -1.762 -3.549 1 98.25 75 THR A C 1
ATOM 546 O O . THR A 1 75 ? -0.126 -2.727 -4.078 1 98.25 75 THR A O 1
ATOM 549 N N . VAL A 1 76 ? -0.272 -0.525 -3.68 1 98.25 76 VAL A N 1
ATOM 550 C CA . VAL A 1 76 ? 0.947 -0.216 -4.418 1 98.25 76 VAL A CA 1
ATOM 551 C C . VAL A 1 76 ? 1.921 0.538 -3.516 1 98.25 76 VAL A C 1
ATOM 553 O O . VAL A 1 76 ? 1.559 1.547 -2.906 1 98.25 76 VAL A O 1
ATOM 556 N N . VAL A 1 77 ? 3.113 0.031 -3.387 1 98.38 77 VAL A N 1
ATOM 557 C CA . VAL A 1 77 ? 4.184 0.677 -2.633 1 98.38 77 VAL A CA 1
ATOM 558 C C . VAL A 1 77 ? 5.27 1.161 -3.588 1 98.38 77 VAL A C 1
ATOM 560 O O . VAL A 1 77 ? 5.891 0.359 -4.289 1 98.38 77 VAL A O 1
ATOM 563 N N . GLU A 1 78 ? 5.445 2.438 -3.643 1 97.88 78 GLU A N 1
ATOM 564 C CA . GLU A 1 78 ? 6.516 3.043 -4.43 1 97.88 78 GLU A CA 1
ATOM 565 C C . GLU A 1 78 ? 7.754 3.295 -3.576 1 97.88 78 GLU A C 1
ATOM 567 O O . GLU A 1 78 ? 7.699 4.039 -2.594 1 97.88 78 GLU A O 1
ATOM 572 N N . MET A 1 79 ? 8.82 2.756 -3.957 1 97.56 79 MET A N 1
ATOM 573 C CA . MET A 1 79 ? 10.109 2.951 -3.309 1 97.56 79 MET A CA 1
ATOM 574 C C . MET A 1 79 ? 11.109 3.605 -4.262 1 97.56 79 MET A C 1
ATOM 576 O O . MET A 1 79 ? 10.867 3.66 -5.469 1 97.56 79 MET A O 1
ATOM 580 N N . GLU A 1 80 ? 12.203 4.086 -3.779 1 96.69 80 GLU A N 1
ATOM 581 C CA . GLU A 1 80 ? 13.242 4.734 -4.57 1 96.69 80 GLU A CA 1
ATOM 582 C C . GLU A 1 80 ? 13.742 3.816 -5.68 1 96.69 80 GLU A C 1
ATOM 584 O O . GLU A 1 80 ? 13.953 4.258 -6.812 1 96.69 80 GLU A O 1
ATOM 589 N N . ARG A 1 81 ? 13.914 2.541 -5.363 1 97.75 81 ARG A N 1
ATOM 590 C CA . ARG A 1 81 ? 14.586 1.649 -6.305 1 97.75 81 ARG A CA 1
ATOM 591 C C . ARG A 1 81 ? 13.672 0.503 -6.723 1 97.75 81 ARG A C 1
ATOM 593 O O . ARG A 1 81 ? 14.141 -0.594 -7.027 1 97.75 81 ARG A O 1
ATOM 600 N N . GLY A 1 82 ? 12.266 0.839 -6.723 1 97.69 82 GLY A N 1
ATOM 601 C CA . GLY A 1 82 ? 11.375 -0.213 -7.184 1 97.69 82 GLY A CA 1
ATOM 602 C C . GLY A 1 82 ? 9.945 -0.034 -6.711 1 97.69 82 GLY A C 1
ATOM 603 O O . GLY A 1 82 ? 9.617 0.959 -6.059 1 97.69 82 GLY A O 1
ATOM 604 N N . PHE A 1 83 ? 9.125 -1.03 -7.09 1 98.38 83 PHE A N 1
ATOM 605 C CA . PHE A 1 83 ? 7.715 -1.076 -6.711 1 98.38 83 PHE A CA 1
ATOM 606 C C . PHE A 1 83 ? 7.363 -2.428 -6.098 1 98.38 83 PHE A C 1
ATOM 608 O O . PHE A 1 83 ? 7.957 -3.449 -6.457 1 98.38 83 PHE A O 1
ATOM 615 N N . LEU A 1 84 ? 6.465 -2.395 -5.219 1 98.69 84 LEU A N 1
ATOM 616 C CA . LEU A 1 84 ? 5.766 -3.58 -4.738 1 98.69 84 LEU A CA 1
ATOM 617 C C . LEU A 1 84 ? 4.266 -3.467 -4.992 1 98.69 84 LEU A C 1
ATOM 619 O O . LEU A 1 84 ? 3.629 -2.506 -4.555 1 98.69 84 LEU A O 1
ATOM 623 N N . PHE A 1 85 ? 3.73 -4.391 -5.746 1 98.56 85 PHE A N 1
ATOM 624 C CA . PHE A 1 85 ? 2.301 -4.457 -6.031 1 98.56 85 PHE A CA 1
ATOM 625 C C . PHE A 1 85 ? 1.656 -5.629 -5.305 1 98.56 85 PHE A C 1
ATOM 627 O O . PHE A 1 85 ? 2.227 -6.723 -5.246 1 98.56 85 PHE A O 1
ATOM 634 N N . LEU A 1 86 ? 0.586 -5.41 -4.754 1 98.56 86 LEU A N 1
ATOM 635 C CA . LEU A 1 86 ? -0.249 -6.441 -4.148 1 98.56 86 LEU A CA 1
ATOM 636 C C . LEU A 1 86 ? -1.677 -6.363 -4.68 1 98.56 86 LEU A C 1
ATOM 638 O O . LEU A 1 86 ? -2.322 -5.32 -4.586 1 98.56 86 LEU A O 1
ATOM 642 N N . MET A 1 87 ? -2.154 -7.445 -5.234 1 98.44 87 MET A N 1
ATOM 643 C CA . MET A 1 87 ? -3.508 -7.48 -5.785 1 98.44 87 MET A CA 1
ATOM 644 C C . MET A 1 87 ? -4.277 -8.688 -5.266 1 98.44 87 MET A C 1
ATOM 646 O O . MET A 1 87 ? -3.75 -9.805 -5.242 1 98.44 87 MET A O 1
ATOM 650 N N . ALA A 1 88 ? -5.504 -8.398 -4.914 1 97.06 88 ALA A N 1
ATOM 651 C CA . ALA A 1 88 ? -6.348 -9.461 -4.363 1 97.06 88 ALA A CA 1
ATOM 652 C C . ALA A 1 88 ? -6.832 -10.398 -5.461 1 97.06 88 ALA A C 1
ATOM 654 O O . ALA A 1 88 ? -7.168 -9.961 -6.562 1 97.06 88 ALA A O 1
ATOM 655 N N . ILE A 1 89 ? -6.859 -11.68 -5.172 1 95 89 ILE A N 1
ATOM 656 C CA . ILE A 1 89 ? -7.496 -12.711 -5.984 1 95 89 ILE A CA 1
ATOM 657 C C . ILE A 1 89 ? -8.867 -13.055 -5.402 1 95 89 ILE A C 1
ATOM 659 O O . ILE A 1 89 ? -9.094 -12.906 -4.195 1 95 89 ILE A O 1
ATOM 663 N N . SER A 1 90 ? -9.82 -13.508 -6.156 1 88.88 90 SER A N 1
ATOM 664 C CA . SER A 1 90 ? -11.219 -13.688 -5.789 1 88.88 90 SER A CA 1
ATOM 665 C C . SER A 1 90 ? -11.367 -14.656 -4.621 1 88.88 90 SER A C 1
ATOM 667 O O . SER A 1 90 ? -12.328 -14.57 -3.854 1 88.88 90 SER A O 1
ATOM 669 N N . ASP A 1 91 ? -10.469 -15.547 -4.438 1 87.94 91 ASP A N 1
ATOM 670 C CA . ASP A 1 91 ? -10.625 -16.547 -3.393 1 87.94 91 ASP A CA 1
ATOM 671 C C . ASP A 1 91 ? -10 -16.078 -2.08 1 87.94 91 ASP A C 1
ATOM 673 O O . ASP A 1 91 ? -9.891 -16.859 -1.128 1 87.94 91 ASP A O 1
ATOM 677 N N . GLY A 1 92 ? -9.586 -14.867 -2.035 1 90.94 92 GLY A N 1
ATOM 678 C CA . GLY A 1 92 ? -8.992 -14.32 -0.823 1 90.94 92 GLY A CA 1
ATOM 679 C C . GLY A 1 92 ? -7.477 -14.305 -0.856 1 90.94 92 GLY A C 1
ATOM 680 O O . GLY A 1 92 ? -6.84 -13.648 -0.025 1 90.94 92 GLY A O 1
ATOM 681 N N . SER A 1 93 ? -6.898 -15 -1.801 1 95.38 93 SER A N 1
ATOM 682 C CA . SER A 1 93 ? -5.449 -14.953 -1.981 1 95.38 93 SER A CA 1
ATOM 683 C C . SER A 1 93 ? -5.012 -13.617 -2.57 1 95.38 93 SER A C 1
ATOM 685 O O . SER A 1 93 ? -5.848 -12.758 -2.875 1 95.38 93 SER A O 1
ATOM 687 N N . ALA A 1 94 ? -3.672 -13.477 -2.59 1 97.25 94 ALA A N 1
ATOM 688 C CA . ALA A 1 94 ? -3.139 -12.227 -3.141 1 97.25 94 ALA A CA 1
ATOM 689 C C . ALA A 1 94 ? -1.9 -12.492 -3.992 1 97.25 94 ALA A C 1
ATOM 691 O O . ALA A 1 94 ? -1.141 -13.43 -3.721 1 97.25 94 ALA A O 1
ATOM 692 N N . LEU A 1 95 ? -1.787 -11.758 -5.047 1 98.31 95 LEU A N 1
ATOM 693 C CA . LEU A 1 95 ? -0.598 -11.727 -5.891 1 98.31 95 LEU A CA 1
ATOM 694 C C . LEU A 1 95 ? 0.315 -10.562 -5.5 1 98.31 95 LEU A C 1
ATOM 696 O O . LEU A 1 95 ? -0.115 -9.406 -5.484 1 98.31 95 LEU A O 1
ATOM 700 N N . ALA A 1 96 ? 1.566 -10.852 -5.121 1 98.75 96 ALA A N 1
ATOM 701 C CA . ALA A 1 96 ? 2.559 -9.828 -4.805 1 98.75 96 ALA A CA 1
ATOM 702 C C . ALA A 1 96 ? 3.666 -9.797 -5.855 1 98.75 96 ALA A C 1
ATOM 704 O O . ALA A 1 96 ? 4.246 -10.828 -6.188 1 98.75 96 ALA A O 1
ATOM 705 N N . VAL A 1 97 ? 4.004 -8.609 -6.34 1 98.75 97 VAL A N 1
ATOM 706 C CA . VAL A 1 97 ? 4.922 -8.477 -7.465 1 98.75 97 VAL A CA 1
ATOM 707 C C . VAL A 1 97 ? 5.965 -7.402 -7.16 1 98.75 97 VAL A C 1
ATOM 709 O O . VAL A 1 97 ? 5.625 -6.32 -6.676 1 98.75 97 VAL A O 1
ATOM 712 N N . LEU A 1 98 ? 7.184 -7.699 -7.363 1 98.56 98 LEU A N 1
ATOM 713 C CA . LEU A 1 98 ? 8.281 -6.734 -7.324 1 98.56 98 LEU A CA 1
ATOM 714 C C . LEU A 1 98 ? 8.641 -6.258 -8.727 1 98.56 98 LEU A C 1
ATOM 716 O O . LEU A 1 98 ? 8.773 -7.07 -9.648 1 98.56 98 LEU A O 1
ATOM 720 N N . ALA A 1 99 ? 8.781 -4.961 -8.883 1 98.62 99 ALA A N 1
ATOM 721 C CA . ALA A 1 99 ? 9.086 -4.395 -10.195 1 98.62 99 ALA A CA 1
ATOM 722 C C . ALA A 1 99 ? 10.125 -3.281 -10.086 1 98.62 99 ALA A C 1
ATOM 724 O O . ALA A 1 99 ? 10.305 -2.693 -9.016 1 98.62 99 ALA A O 1
ATOM 725 N N . ALA A 1 100 ? 10.75 -3.037 -11.156 1 98 100 ALA A N 1
ATOM 726 C CA . ALA A 1 100 ? 11.789 -2.018 -11.25 1 98 100 ALA A CA 1
ATOM 727 C C . ALA A 1 100 ? 11.195 -0.614 -11.18 1 98 100 ALA A C 1
ATOM 729 O O . ALA A 1 100 ? 10.008 -0.422 -11.469 1 98 100 ALA A O 1
ATOM 730 N N . PRO A 1 101 ? 12.016 0.358 -10.789 1 96.25 101 PRO A N 1
ATOM 731 C CA . PRO A 1 101 ? 11.5 1.722 -10.633 1 96.25 101 PRO A CA 1
ATOM 732 C C . PRO A 1 101 ? 11.094 2.354 -11.961 1 96.25 101 PRO A C 1
ATOM 734 O O . PRO A 1 101 ? 10.281 3.281 -11.984 1 96.25 101 PRO A O 1
ATOM 737 N N . ASP A 1 102 ? 11.648 1.868 -13.062 1 96.69 102 ASP A N 1
ATOM 738 C CA . ASP A 1 102 ? 11.344 2.443 -14.367 1 96.69 102 ASP A CA 1
ATOM 739 C C . ASP A 1 102 ? 10.266 1.629 -15.086 1 96.69 102 ASP A C 1
ATOM 741 O O . ASP A 1 102 ? 10 1.851 -16.266 1 96.69 102 ASP A O 1
ATOM 745 N N . SER A 1 103 ? 9.664 0.723 -14.398 1 97.31 103 SER A N 1
ATOM 746 C CA . SER A 1 103 ? 8.617 -0.097 -15 1 97.31 103 SER A CA 1
ATOM 747 C C . SER A 1 103 ? 7.383 0.734 -15.328 1 97.31 103 SER A C 1
ATOM 749 O O . SER A 1 103 ? 7.105 1.734 -14.664 1 97.31 103 SER A O 1
ATOM 751 N N . ASP A 1 104 ? 6.699 0.367 -16.344 1 96.75 104 ASP A N 1
ATOM 752 C CA . ASP A 1 104 ? 5.398 0.951 -16.672 1 96.75 104 ASP A CA 1
ATOM 753 C C . ASP A 1 104 ? 4.316 0.424 -15.727 1 96.75 104 ASP A C 1
ATOM 755 O O . ASP A 1 104 ? 3.842 -0.703 -15.891 1 96.75 104 ASP A O 1
ATOM 759 N N . ILE A 1 105 ? 3.877 1.277 -14.836 1 94.88 105 ILE A N 1
ATOM 760 C CA . ILE A 1 105 ? 2.943 0.881 -13.789 1 94.88 105 ILE A CA 1
ATOM 761 C C . ILE A 1 105 ? 1.62 0.446 -14.414 1 94.88 105 ILE A C 1
ATOM 763 O O . ILE A 1 105 ? 0.995 -0.513 -13.953 1 94.88 105 ILE A O 1
ATOM 767 N N . GLY A 1 106 ? 1.228 1.218 -15.43 1 94.88 106 GLY A N 1
ATOM 768 C CA . GLY A 1 106 ? 0.002 0.855 -16.125 1 94.88 106 GLY A CA 1
ATOM 769 C C . GLY A 1 106 ? 0.057 -0.525 -16.75 1 94.88 106 GLY A C 1
ATOM 770 O O . GLY A 1 106 ? -0.882 -1.312 -16.609 1 94.88 106 GLY A O 1
ATOM 771 N N . LEU A 1 107 ? 1.137 -0.843 -17.406 1 97.31 107 LEU A N 1
ATOM 772 C CA . LEU A 1 107 ? 1.313 -2.15 -18.016 1 97.31 107 LEU A CA 1
ATOM 773 C C . LEU A 1 107 ? 1.367 -3.25 -16.969 1 97.31 107 LEU A C 1
ATOM 775 O O . LEU A 1 107 ? 0.703 -4.281 -17.094 1 97.31 107 LEU A O 1
ATOM 779 N N . VAL A 1 108 ? 2.184 -3.055 -15.914 1 98.06 108 VAL A N 1
ATOM 780 C CA . VAL A 1 108 ? 2.307 -4.047 -14.852 1 98.06 108 VAL A CA 1
ATOM 781 C C . VAL A 1 108 ? 0.934 -4.32 -14.242 1 98.06 108 VAL A C 1
ATOM 783 O O . VAL A 1 108 ? 0.537 -5.48 -14.094 1 98.06 108 VAL A O 1
ATOM 786 N N . GLY A 1 109 ? 0.181 -3.273 -13.969 1 97.31 109 GLY A N 1
ATOM 787 C CA . GLY A 1 109 ? -1.152 -3.422 -13.406 1 97.31 109 GLY A CA 1
ATOM 788 C C . GLY A 1 109 ? -2.096 -4.195 -14.312 1 97.31 109 GLY A C 1
ATOM 789 O O . GLY A 1 109 ? -2.852 -5.047 -13.844 1 97.31 109 GLY A O 1
ATOM 790 N N . TYR A 1 110 ? -2 -3.861 -15.539 1 97 110 TYR A N 1
ATOM 791 C CA . TYR A 1 110 ? -2.846 -4.539 -16.516 1 97 110 TYR A CA 1
ATOM 792 C C . TYR A 1 110 ? -2.541 -6.031 -16.562 1 97 110 TYR A C 1
ATOM 794 O O . TYR A 1 110 ? -3.453 -6.859 -16.484 1 97 110 TYR A O 1
ATOM 802 N N . GLU A 1 111 ? -1.273 -6.359 -16.703 1 98.06 111 GLU A N 1
ATOM 803 C CA . GLU A 1 111 ? -0.849 -7.754 -16.766 1 98.06 111 GLU A CA 1
ATOM 804 C C . GLU A 1 111 ? -1.202 -8.492 -15.477 1 98.06 111 GLU A C 1
ATOM 806 O O . GLU A 1 111 ? -1.566 -9.672 -15.516 1 98.06 111 GLU A O 1
ATOM 811 N N . MET A 1 112 ? -1.077 -7.805 -14.328 1 98.44 112 MET A N 1
ATOM 812 C CA . MET A 1 112 ? -1.459 -8.422 -13.055 1 98.44 112 MET A CA 1
ATOM 813 C C . MET A 1 112 ? -2.947 -8.75 -13.039 1 98.44 112 MET A C 1
ATOM 815 O O . MET A 1 112 ? -3.346 -9.812 -12.57 1 98.44 112 MET A O 1
ATOM 819 N N . ALA A 1 113 ? -3.764 -7.809 -13.492 1 96.88 113 ALA A N 1
ATOM 820 C CA . ALA A 1 113 ? -5.203 -8.055 -13.539 1 96.88 113 ALA A CA 1
ATOM 821 C C . ALA A 1 113 ? -5.523 -9.312 -14.336 1 96.88 113 ALA A C 1
ATOM 823 O O . ALA A 1 113 ? -6.348 -10.133 -13.922 1 96.88 113 ALA A O 1
ATOM 824 N N . LEU A 1 114 ? -4.898 -9.484 -15.523 1 96.88 114 LEU A N 1
ATOM 825 C CA . LEU A 1 114 ? -5.086 -10.672 -16.344 1 96.88 114 LEU A CA 1
ATOM 826 C C . LEU A 1 114 ? -4.668 -11.93 -15.602 1 96.88 114 LEU A C 1
ATOM 828 O O . LEU A 1 114 ? -5.387 -12.938 -15.609 1 96.88 114 LEU A O 1
ATOM 832 N N . LEU A 1 115 ? -3.525 -11.852 -14.953 1 97.31 115 LEU A N 1
ATOM 833 C CA . LEU A 1 115 ? -2.992 -13 -14.219 1 97.31 115 LEU A CA 1
ATOM 834 C C . LEU A 1 115 ? -3.916 -13.383 -13.07 1 97.31 115 LEU A C 1
ATOM 836 O O . LEU A 1 115 ? -4.195 -14.57 -12.859 1 97.31 115 LEU A O 1
ATOM 840 N N . VAL A 1 116 ? -4.34 -12.398 -12.352 1 96.88 116 VAL A N 1
ATOM 841 C CA . VAL A 1 116 ? -5.203 -12.633 -11.203 1 96.88 116 VAL A CA 1
ATOM 842 C C . VAL A 1 116 ? -6.496 -13.305 -11.656 1 96.88 116 VAL A C 1
ATOM 844 O O . VAL A 1 116 ? -6.984 -14.227 -10.992 1 96.88 116 VAL A O 1
ATOM 847 N N . ASP A 1 117 ? -7.031 -12.867 -12.75 1 95.25 117 ASP A N 1
ATOM 848 C CA . ASP A 1 117 ? -8.242 -13.484 -13.289 1 95.25 117 ASP A CA 1
ATOM 849 C C . ASP A 1 117 ? -8 -14.953 -13.641 1 95.25 117 ASP A C 1
ATOM 851 O O . ASP A 1 117 ? -8.797 -15.82 -13.273 1 95.25 117 ASP A O 1
ATOM 855 N N . ARG A 1 118 ? -6.902 -15.258 -14.273 1 94.44 118 ARG A N 1
ATOM 856 C CA . ARG A 1 118 ? -6.555 -16.625 -14.656 1 94.44 118 ARG A CA 1
ATOM 857 C C . ARG A 1 118 ? -6.266 -17.469 -13.43 1 94.44 118 ARG A C 1
ATOM 859 O O . ARG A 1 118 ? -6.711 -18.625 -13.344 1 94.44 118 ARG A O 1
ATOM 866 N N . ALA A 1 119 ? -5.504 -16.891 -12.492 1 93.44 119 ALA A N 1
ATOM 867 C CA . ALA A 1 119 ? -5.152 -17.609 -11.266 1 93.44 119 ALA A CA 1
ATOM 868 C C . ALA A 1 119 ? -6.398 -17.922 -10.438 1 93.44 119 ALA A C 1
ATOM 870 O O . ALA A 1 119 ? -6.504 -19 -9.852 1 93.44 119 ALA A O 1
ATOM 871 N N . GLY A 1 120 ? -7.273 -16.953 -10.359 1 91.56 120 GLY A N 1
ATOM 872 C CA . GLY A 1 120 ? -8.523 -17.156 -9.641 1 91.56 120 GLY A CA 1
ATOM 873 C C . GLY A 1 120 ? -9.312 -18.344 -10.164 1 91.56 120 GLY A C 1
ATOM 874 O O . GLY A 1 120 ? -9.953 -19.062 -9.391 1 91.56 120 GLY A O 1
ATOM 875 N N . ALA A 1 121 ? -9.219 -18.594 -11.43 1 89.81 121 ALA A N 1
ATOM 876 C CA . ALA A 1 121 ? -9.953 -19.688 -12.062 1 89.81 121 ALA A CA 1
ATOM 877 C C . ALA A 1 121 ? -9.312 -21.031 -11.742 1 89.81 121 ALA A C 1
ATOM 879 O O . ALA A 1 121 ? -9.992 -22.062 -11.703 1 89.81 121 ALA A O 1
ATOM 880 N N . VAL A 1 122 ? -8.031 -21 -11.445 1 89.44 122 VAL A N 1
ATOM 881 C CA . VAL A 1 122 ? -7.316 -22.266 -11.297 1 89.44 122 VAL A CA 1
ATOM 882 C C . VAL A 1 122 ? -7.152 -22.594 -9.82 1 89.44 122 VAL A C 1
ATOM 884 O O . VAL A 1 122 ? -6.965 -23.75 -9.453 1 89.44 122 VAL A O 1
ATOM 887 N N . LEU A 1 123 ? -7.223 -21.594 -8.953 1 90.44 123 LEU A N 1
ATOM 888 C CA . LEU A 1 123 ? -6.973 -21.781 -7.527 1 90.44 123 LEU A CA 1
ATOM 889 C C . LEU A 1 123 ? -8.188 -22.406 -6.844 1 90.44 123 LEU A C 1
ATOM 891 O O . LEU A 1 123 ? -8.992 -21.688 -6.238 1 90.44 123 LEU A O 1
ATOM 895 N N . THR A 1 124 ? -8.32 -23.703 -6.887 1 87 124 THR A N 1
ATOM 896 C CA . THR A 1 124 ? -9.367 -24.438 -6.188 1 87 124 THR A CA 1
ATOM 897 C C . THR A 1 124 ? -8.961 -24.703 -4.742 1 87 124 THR A C 1
ATOM 899 O O . THR A 1 124 ? -7.781 -24.609 -4.395 1 87 124 THR A O 1
ATOM 902 N N . PRO A 1 125 ? -10.016 -24.922 -3.943 1 86.12 125 PRO A N 1
ATOM 903 C CA . PRO A 1 125 ? -9.672 -25.297 -2.572 1 86.12 125 PRO A CA 1
ATOM 904 C C . PRO A 1 125 ? -8.703 -26.484 -2.512 1 86.12 125 PRO A C 1
ATOM 906 O O . PRO A 1 125 ? -7.789 -26.5 -1.68 1 86.12 125 PRO A O 1
ATOM 909 N N . ALA A 1 126 ? -8.883 -27.453 -3.385 1 88.31 126 ALA A N 1
ATOM 910 C CA . ALA A 1 126 ? -8 -28.609 -3.436 1 88.31 126 ALA A CA 1
ATOM 911 C C . ALA A 1 126 ? -6.582 -28.203 -3.824 1 88.31 126 ALA A C 1
ATOM 913 O O . ALA A 1 126 ? -5.609 -28.703 -3.248 1 88.31 126 ALA A O 1
ATOM 914 N N . LEU A 1 127 ? -6.418 -27.375 -4.754 1 90.56 127 LEU A N 1
ATOM 915 C CA . LEU A 1 127 ? -5.094 -26.938 -5.184 1 90.56 127 LEU A CA 1
ATOM 916 C C . LEU A 1 127 ? -4.398 -26.141 -4.086 1 90.56 127 LEU A C 1
ATOM 918 O O . LEU A 1 127 ? -3.199 -26.297 -3.859 1 90.56 127 LEU A O 1
ATOM 922 N N . ARG A 1 128 ? -5.121 -25.344 -3.416 1 88.38 128 ARG A N 1
ATOM 923 C CA . ARG A 1 128 ? -4.562 -24.594 -2.301 1 88.38 128 ARG A CA 1
ATOM 924 C C . ARG A 1 128 ? -3.979 -25.516 -1.245 1 88.38 128 ARG A C 1
ATOM 926 O O . ARG A 1 128 ? -2.867 -25.297 -0.76 1 88.38 128 ARG A O 1
ATOM 933 N N . ALA A 1 129 ? -4.73 -26.453 -0.954 1 88.44 129 ALA A N 1
ATOM 934 C CA . ALA A 1 129 ? -4.293 -27.438 0.044 1 88.44 129 ALA A CA 1
ATOM 935 C C . ALA A 1 129 ? -3.021 -28.141 -0.406 1 88.44 129 ALA A C 1
ATOM 937 O O . ALA A 1 129 ? -2.109 -28.359 0.393 1 88.44 129 ALA A O 1
ATOM 938 N N . GLU A 1 130 ? -3.018 -28.453 -1.597 1 90.62 130 GLU A N 1
ATOM 939 C CA . GLU A 1 130 ? -1.848 -29.125 -2.156 1 90.62 130 GLU A CA 1
ATOM 940 C C . GLU A 1 130 ? -0.609 -28.25 -2.07 1 90.62 130 GLU A C 1
ATOM 942 O O . GLU A 1 130 ? 0.454 -28.688 -1.635 1 90.62 130 GLU A O 1
ATOM 947 N N . LEU A 1 131 ? -0.749 -27 -2.471 1 90.12 131 LEU A N 1
ATOM 948 C CA . LEU A 1 131 ? 0.369 -26.062 -2.537 1 90.12 131 LEU A CA 1
ATOM 949 C C . LEU A 1 131 ? 0.867 -25.719 -1.139 1 90.12 131 LEU A C 1
ATOM 951 O O . LEU A 1 131 ? 2.064 -25.5 -0.937 1 90.12 131 LEU A O 1
ATOM 955 N N . GLN A 1 132 ? -0.024 -25.609 -0.189 1 85.31 132 GLN A N 1
ATOM 956 C CA . GLN A 1 132 ? 0.34 -25.359 1.2 1 85.31 132 GLN A CA 1
ATOM 957 C C . GLN A 1 132 ? 1.16 -26.5 1.777 1 85.31 132 GLN A C 1
ATOM 959 O O . GLN A 1 132 ? 2.053 -26.281 2.598 1 85.31 132 GLN A O 1
ATOM 964 N N . GLY A 1 133 ? 0.795 -27.688 1.384 1 77.5 133 GLY A N 1
ATOM 965 C CA . GLY A 1 133 ? 1.5 -28.859 1.85 1 77.5 133 GLY A CA 1
ATOM 966 C C . GLY A 1 133 ? 2.855 -29.047 1.194 1 77.5 133 GLY A C 1
ATOM 967 O O . GLY A 1 133 ? 3.781 -29.578 1.81 1 77.5 133 GLY A O 1
ATOM 968 N N . SER A 1 134 ? 3.01 -28.688 0.009 1 70.88 134 SER A N 1
ATOM 969 C CA . SER A 1 134 ? 4.234 -28.906 -0.75 1 70.88 134 SER A CA 1
ATOM 970 C C . SER A 1 134 ? 5.355 -27.984 -0.281 1 70.88 134 SER A C 1
ATOM 972 O O . SER A 1 134 ? 6.535 -28.344 -0.36 1 70.88 134 SER A O 1
ATOM 974 N N . LEU A 1 135 ? 5.012 -26.734 0.065 1 59.94 135 LEU A N 1
ATOM 975 C CA . LEU A 1 135 ? 6.055 -25.781 0.453 1 59.94 135 LEU A CA 1
ATOM 976 C C . LEU A 1 135 ? 6.582 -26.109 1.85 1 59.94 135 LEU A C 1
ATOM 978 O O . LEU A 1 135 ? 7.668 -25.656 2.223 1 59.94 135 LEU A O 1
ATOM 982 N N . LEU A 1 136 ? 5.801 -26.812 2.648 1 54.09 136 LEU A N 1
ATOM 983 C CA . LEU A 1 136 ? 6.254 -27.25 3.967 1 54.09 136 LEU A CA 1
ATOM 984 C C . LEU A 1 136 ? 7.293 -28.344 3.85 1 54.09 136 LEU A C 1
ATOM 986 O O . LEU A 1 136 ? 8.078 -28.578 4.773 1 54.09 136 LEU A O 1
ATOM 990 N N . HIS A 1 137 ? 7.277 -29.125 2.803 1 47.62 137 HIS A N 1
ATOM 991 C CA . HIS A 1 137 ? 8.242 -30.219 2.723 1 47.62 137 HIS A CA 1
ATOM 992 C C . HIS A 1 137 ? 9.406 -29.859 1.801 1 47.62 137 HIS A C 1
ATOM 994 O O . HIS A 1 137 ? 9.234 -29.094 0.845 1 47.62 137 HIS A O 1
ATOM 1000 N N . MET B 1 1 ? -1.755 26.375 21.734 1 76.38 1 MET B N 1
ATOM 1001 C CA . MET B 1 1 ? -1.04 25.812 20.594 1 76.38 1 MET B CA 1
ATOM 1002 C C . MET B 1 1 ? -0.185 26.875 19.906 1 76.38 1 MET B C 1
ATOM 1004 O O . MET B 1 1 ? -0.602 28.016 19.781 1 76.38 1 MET B O 1
ATOM 1008 N N . SER B 1 2 ? 1.077 26.609 19.625 1 87 2 SER B N 1
ATOM 1009 C CA . SER B 1 2 ? 1.999 27.531 18.969 1 87 2 SER B CA 1
ATOM 1010 C C . SER B 1 2 ? 1.493 27.906 17.578 1 87 2 SER B C 1
ATOM 1012 O O . SER B 1 2 ? 0.584 27.266 17.047 1 87 2 SER B O 1
ATOM 1014 N N . GLN B 1 3 ? 1.957 29.062 17.078 1 89.56 3 GLN B N 1
ATOM 1015 C CA . GLN B 1 3 ? 1.608 29.5 15.734 1 89.56 3 GLN B CA 1
ATOM 1016 C C . GLN B 1 3 ? 1.979 28.438 14.703 1 89.56 3 GLN B C 1
ATOM 1018 O O . GLN B 1 3 ? 1.254 28.234 13.727 1 89.56 3 GLN B O 1
ATOM 1023 N N . ALA B 1 4 ? 3.078 27.875 14.914 1 88.06 4 ALA B N 1
ATOM 1024 C CA . ALA B 1 4 ? 3.537 26.828 13.992 1 88.06 4 ALA B CA 1
ATOM 1025 C C . ALA B 1 4 ? 2.557 25.672 13.953 1 88.06 4 ALA B C 1
ATOM 1027 O O . ALA B 1 4 ? 2.262 25.125 12.883 1 88.06 4 ALA B O 1
ATOM 1028 N N . ALA B 1 5 ? 2.086 25.281 15.086 1 90.44 5 ALA B N 1
ATOM 1029 C CA . ALA B 1 5 ? 1.111 24.203 15.172 1 90.44 5 ALA B CA 1
ATOM 1030 C C . ALA B 1 5 ? -0.195 24.578 14.477 1 90.44 5 ALA B C 1
ATOM 1032 O O . ALA B 1 5 ? -0.784 23.766 13.766 1 90.44 5 ALA B O 1
ATOM 1033 N N . GLN B 1 6 ? -0.607 25.766 14.719 1 91.75 6 GLN B N 1
ATOM 1034 C CA . GLN B 1 6 ? -1.824 26.266 14.078 1 91.75 6 GLN B CA 1
ATOM 1035 C C . GLN B 1 6 ? -1.673 26.297 12.562 1 91.75 6 GLN B C 1
ATOM 1037 O O . GLN B 1 6 ? -2.615 26 11.828 1 91.75 6 GLN B O 1
ATOM 1042 N N . ASN B 1 7 ? -0.557 26.719 12.117 1 92.31 7 ASN B N 1
ATOM 1043 C CA . ASN B 1 7 ? -0.269 26.766 10.688 1 92.31 7 ASN B CA 1
ATOM 1044 C C . ASN B 1 7 ? -0.346 25.375 10.055 1 92.31 7 ASN B C 1
ATOM 1046 O O . ASN B 1 7 ? -0.899 25.219 8.961 1 92.31 7 ASN B O 1
ATOM 1050 N N . LEU B 1 8 ? 0.211 24.422 10.688 1 93.31 8 LEU B N 1
ATOM 1051 C CA . LEU B 1 8 ? 0.166 23.062 10.156 1 93.31 8 LEU B CA 1
ATOM 1052 C C . LEU B 1 8 ? -1.27 22.547 10.102 1 93.31 8 LEU B C 1
ATOM 1054 O O . LEU B 1 8 ? -1.675 21.938 9.109 1 93.31 8 LEU B O 1
ATOM 1058 N N . ASN B 1 9 ? -1.995 22.812 11.117 1 93.75 9 ASN B N 1
ATOM 1059 C CA . ASN B 1 9 ? -3.4 22.422 11.133 1 93.75 9 ASN B CA 1
ATOM 1060 C C . ASN B 1 9 ? -4.176 23.062 9.984 1 93.75 9 ASN B C 1
ATOM 1062 O O . ASN B 1 9 ? -4.988 22.406 9.336 1 93.75 9 ASN B O 1
ATOM 1066 N N . TRP B 1 10 ? -3.846 24.297 9.852 1 94.94 10 TRP B N 1
ATOM 1067 C CA . TRP B 1 10 ? -4.492 25.016 8.758 1 94.94 10 TRP B CA 1
ATOM 1068 C C . TRP B 1 10 ? -4.109 24.406 7.41 1 94.94 10 TRP B C 1
ATOM 1070 O O . TRP B 1 10 ? -4.961 24.25 6.535 1 94.94 10 TRP B O 1
ATOM 1080 N N . LEU B 1 11 ? -2.869 24.047 7.203 1 96.12 11 LEU B N 1
ATOM 1081 C CA . LEU B 1 11 ? -2.363 23.484 5.957 1 96.12 11 LEU B CA 1
ATOM 1082 C C . LEU B 1 11 ? -3.084 22.188 5.609 1 96.12 11 LEU B C 1
ATOM 1084 O O . LEU B 1 11 ? -3.531 22.016 4.473 1 96.12 11 LEU B O 1
ATOM 1088 N N . ILE B 1 12 ? -3.197 21.328 6.586 1 96.69 12 ILE B N 1
ATOM 1089 C CA . ILE B 1 12 ? -3.758 20.016 6.27 1 96.69 12 ILE B CA 1
ATOM 1090 C C . ILE B 1 12 ? -5.27 20.125 6.109 1 96.69 12 ILE B C 1
ATOM 1092 O O . ILE B 1 12 ? -5.863 19.438 5.273 1 96.69 12 ILE B O 1
ATOM 1096 N N . THR B 1 13 ? -5.922 21.062 6.887 1 97.88 13 THR B N 1
ATOM 1097 C CA . THR B 1 13 ? -7.355 21.281 6.73 1 97.88 13 THR B CA 1
ATOM 1098 C C . THR B 1 13 ? -7.664 21.906 5.375 1 97.88 13 THR B C 1
ATOM 1100 O O . THR B 1 13 ? -8.617 21.5 4.703 1 97.88 13 THR B O 1
ATOM 1103 N N . ASN B 1 14 ? -6.895 22.844 4.992 1 97.88 14 ASN B N 1
ATOM 1104 C CA . ASN B 1 14 ? -7.062 23.484 3.691 1 97.88 14 ASN B CA 1
ATOM 1105 C C . ASN B 1 14 ? -6.906 22.5 2.547 1 97.88 14 ASN B C 1
ATOM 1107 O O . ASN B 1 14 ? -7.629 22.562 1.553 1 97.88 14 ASN B O 1
ATOM 1111 N N . PHE B 1 15 ? -5.973 21.641 2.691 1 98.19 15 PHE B N 1
ATOM 1112 C CA . PHE B 1 15 ? -5.773 20.562 1.729 1 98.19 15 PHE B CA 1
ATOM 1113 C C . PHE B 1 15 ? -7.051 19.75 1.562 1 98.19 15 PHE B C 1
ATOM 1115 O O . PHE B 1 15 ? -7.492 19.5 0.438 1 98.19 15 PHE B O 1
ATOM 1122 N N . VAL B 1 16 ? -7.648 19.344 2.65 1 98.31 16 VAL B N 1
ATOM 1123 C CA . VAL B 1 16 ? -8.867 18.531 2.605 1 98.31 16 VAL B CA 1
ATOM 1124 C C . VAL B 1 16 ? -9.992 19.328 1.949 1 98.31 16 VAL B C 1
ATOM 1126 O O . VAL B 1 16 ? -10.711 18.812 1.091 1 98.31 16 VAL B O 1
ATOM 1129 N N . ASP B 1 17 ? -10.031 20.562 2.26 1 98.06 17 ASP B N 1
ATOM 1130 C CA . ASP B 1 17 ? -11.125 21.422 1.793 1 98.06 17 ASP B CA 1
ATOM 1131 C C . ASP B 1 17 ? -10.992 21.719 0.302 1 98.06 17 ASP B C 1
ATOM 1133 O O . ASP B 1 17 ? -11.992 21.922 -0.388 1 98.06 17 ASP B O 1
ATOM 1137 N N . ASN B 1 18 ? -9.812 21.656 -0.244 1 97.94 18 ASN B N 1
ATOM 1138 C CA . ASN B 1 18 ? -9.586 22.156 -1.593 1 97.94 18 ASN B CA 1
ATOM 1139 C C . ASN B 1 18 ? -9.219 21.031 -2.559 1 97.94 18 ASN B C 1
ATOM 1141 O O . ASN B 1 18 ? -8.914 21.281 -3.727 1 97.94 18 ASN B O 1
ATOM 1145 N N . THR B 1 19 ? -9.125 19.875 -2.102 1 98.25 19 THR B N 1
ATOM 1146 C CA . THR B 1 19 ? -8.852 18.734 -2.98 1 98.25 19 THR B CA 1
ATOM 1147 C C . THR B 1 19 ? -10.094 17.875 -3.152 1 98.25 19 THR B C 1
ATOM 1149 O O . THR B 1 19 ? -10.406 17.047 -2.287 1 98.25 19 THR B O 1
ATOM 1152 N N . PRO B 1 20 ? -10.711 18.031 -4.305 1 97.56 20 PRO B N 1
ATOM 1153 C CA . PRO B 1 20 ? -11.938 17.266 -4.512 1 97.56 20 PRO B CA 1
ATOM 1154 C C . PRO B 1 20 ? -11.742 15.766 -4.266 1 97.56 20 PRO B C 1
ATOM 1156 O O . PRO B 1 20 ? -10.742 15.195 -4.707 1 97.56 20 PRO B O 1
ATOM 1159 N N . GLY B 1 21 ? -12.719 15.18 -3.484 1 97.69 21 GLY B N 1
ATOM 1160 C CA . GLY B 1 21 ? -12.703 13.75 -3.244 1 97.69 21 GLY B CA 1
ATOM 1161 C C . GLY B 1 21 ? -12.023 13.367 -1.94 1 97.69 21 GLY B C 1
ATOM 1162 O O . GLY B 1 21 ? -12.18 12.25 -1.458 1 97.69 21 GLY B O 1
ATOM 1163 N N . VAL B 1 22 ? -11.18 14.25 -1.39 1 98.38 22 VAL B N 1
ATOM 1164 C CA . VAL B 1 22 ? -10.5 13.969 -0.129 1 98.38 22 VAL B CA 1
ATOM 1165 C C . VAL B 1 22 ? -11.453 14.211 1.038 1 98.38 22 VAL B C 1
ATOM 1167 O O . VAL B 1 22 ? -12.141 15.234 1.077 1 98.38 22 VAL B O 1
ATOM 1170 N N . SER B 1 23 ? -11.484 13.312 1.94 1 97.44 23 SER B N 1
ATOM 1171 C CA . SER B 1 23 ? -12.422 13.453 3.049 1 97.44 23 SER B CA 1
ATOM 1172 C C . SER B 1 23 ? -11.711 13.859 4.332 1 97.44 23 SER B C 1
ATOM 1174 O O . SER B 1 23 ? -12.18 14.734 5.062 1 97.44 23 SER B O 1
ATOM 1176 N N . HIS B 1 24 ? -10.57 13.156 4.652 1 97.94 24 HIS B N 1
ATOM 1177 C CA . HIS B 1 24 ? -9.844 13.383 5.898 1 97.94 24 HIS B CA 1
ATOM 1178 C C . HIS B 1 24 ? -8.352 13.102 5.727 1 97.94 24 HIS B C 1
ATOM 1180 O O . HIS B 1 24 ? -7.961 12.375 4.812 1 97.94 24 HIS B O 1
ATOM 1186 N N . THR B 1 25 ? -7.555 13.641 6.648 1 98.56 25 THR B N 1
ATOM 1187 C CA . THR B 1 25 ? -6.121 13.367 6.617 1 98.56 25 THR B CA 1
ATOM 1188 C C . THR B 1 25 ? -5.52 13.477 8.016 1 98.56 25 THR B C 1
ATOM 1190 O O . THR B 1 25 ? -6.074 14.148 8.891 1 98.56 25 THR B O 1
ATOM 1193 N N . VAL B 1 26 ? -4.43 12.773 8.203 1 98.06 26 VAL B N 1
ATOM 1194 C CA . VAL B 1 26 ? -3.635 12.891 9.422 1 98.06 26 VAL B CA 1
ATOM 1195 C C . VAL B 1 26 ? -2.15 12.953 9.062 1 98.06 26 VAL B C 1
ATOM 1197 O O . VAL B 1 26 ? -1.742 12.484 8 1 98.06 26 VAL B O 1
ATOM 1200 N N . VAL B 1 27 ? -1.397 13.539 9.93 1 97.56 27 VAL B N 1
ATOM 1201 C CA . VAL B 1 27 ? 0.058 13.445 9.922 1 97.56 27 VAL B CA 1
ATOM 1202 C C . VAL B 1 27 ? 0.528 12.578 11.086 1 97.56 27 VAL B C 1
ATOM 1204 O O . VAL B 1 27 ? 0.096 12.773 12.227 1 97.56 27 VAL B O 1
ATOM 1207 N N . VAL B 1 28 ? 1.323 11.664 10.758 1 96.75 28 VAL B N 1
ATOM 1208 C CA . VAL B 1 28 ? 1.839 10.734 11.758 1 96.75 28 VAL B CA 1
ATOM 1209 C C . VAL B 1 28 ? 3.359 10.852 11.836 1 96.75 28 VAL B C 1
ATOM 1211 O O . VAL B 1 28 ? 4.035 10.969 10.812 1 96.75 28 VAL B O 1
ATOM 1214 N N . SER B 1 29 ? 3.879 10.82 13.023 1 94.62 29 SER B N 1
ATOM 1215 C CA . SER B 1 29 ? 5.32 10.93 13.227 1 94.62 29 SER B CA 1
ATOM 1216 C C . SER B 1 29 ? 6.031 9.641 12.836 1 94.62 29 SER B C 1
ATOM 1218 O O . SER B 1 29 ? 5.387 8.625 12.578 1 94.62 29 SER B O 1
ATOM 1220 N N . ALA B 1 30 ? 7.398 9.781 12.82 1 91.12 30 ALA B N 1
ATOM 1221 C CA . ALA B 1 30 ? 8.234 8.641 12.469 1 91.12 30 ALA B CA 1
ATOM 1222 C C . ALA B 1 30 ? 8.055 7.504 13.469 1 91.12 30 ALA B C 1
ATOM 1224 O O . ALA B 1 30 ? 8.18 6.328 13.117 1 91.12 30 ALA B O 1
ATOM 1225 N N . ASP B 1 31 ? 7.789 7.855 14.664 1 91.44 31 ASP B N 1
ATOM 1226 C CA . ASP B 1 31 ? 7.621 6.824 15.68 1 91.44 31 ASP B CA 1
ATOM 1227 C C . ASP B 1 31 ? 6.16 6.395 15.797 1 91.44 31 ASP B C 1
ATOM 1229 O O . ASP B 1 31 ? 5.793 5.656 16.719 1 91.44 31 ASP B O 1
ATOM 1233 N N . GLY B 1 32 ? 5.301 6.914 14.945 1 94.06 32 GLY B N 1
ATOM 1234 C CA . GLY B 1 32 ? 3.965 6.367 14.773 1 94.06 32 GLY B CA 1
ATOM 1235 C C . GLY B 1 32 ? 2.902 7.129 15.539 1 94.06 32 GLY B C 1
ATOM 1236 O O . GLY B 1 32 ? 1.778 6.648 15.695 1 94.06 32 GLY B O 1
ATOM 1237 N N . LEU B 1 33 ? 3.203 8.266 16.031 1 94.12 33 LEU B N 1
ATOM 1238 C CA . LEU B 1 33 ? 2.252 9.039 16.828 1 94.12 33 LEU B CA 1
ATOM 1239 C C . LEU B 1 33 ? 1.479 10.016 15.953 1 94.12 33 LEU B C 1
ATOM 1241 O O . LEU B 1 33 ? 2.051 10.633 15.047 1 94.12 33 LEU B O 1
ATOM 1245 N N . LEU B 1 34 ? 0.18 10.172 16.312 1 96.38 34 LEU B N 1
ATOM 1246 C CA . LEU B 1 34 ? -0.63 11.188 15.648 1 96.38 34 LEU B CA 1
ATOM 1247 C C . LEU B 1 34 ? -0.136 12.586 15.992 1 96.38 34 LEU B C 1
ATOM 1249 O O . LEU B 1 34 ? -0.051 12.953 17.172 1 96.38 34 LEU B O 1
ATOM 1253 N N . LEU B 1 35 ? 0.183 13.344 14.977 1 95.31 35 LEU B N 1
ATOM 1254 C CA . LEU B 1 35 ? 0.663 14.711 15.188 1 95.31 35 LEU B CA 1
ATOM 1255 C C . LEU B 1 35 ? -0.449 15.719 14.93 1 95.31 35 LEU B C 1
ATOM 1257 O O . LEU B 1 35 ? -0.568 16.703 15.656 1 95.31 35 LEU B O 1
ATOM 1261 N N . CYS B 1 36 ? -1.185 15.523 13.859 1 95.31 36 CYS B N 1
ATOM 1262 C CA . CYS B 1 36 ? -2.242 16.438 13.43 1 95.31 36 CYS B CA 1
ATOM 1263 C C . CYS B 1 36 ? -3.326 15.688 12.664 1 95.31 36 CYS B C 1
ATOM 1265 O O . CYS B 1 36 ? -3.064 14.641 12.07 1 95.31 36 CYS B O 1
ATOM 1267 N N . MET B 1 37 ? -4.441 16.188 12.711 1 96.88 37 MET B N 1
ATOM 1268 C CA . MET B 1 37 ? -5.582 15.68 11.953 1 96.88 37 MET B CA 1
ATOM 1269 C C . MET B 1 37 ? -6.414 16.828 11.383 1 96.88 37 MET B C 1
ATOM 1271 O O . MET B 1 37 ? -6.461 17.906 11.969 1 96.88 37 MET B O 1
ATOM 1275 N N . SER B 1 38 ? -6.977 16.594 10.258 1 97.81 38 SER B N 1
ATOM 1276 C CA . SER B 1 38 ? -7.789 17.656 9.656 1 97.81 38 SER B CA 1
ATOM 1277 C C . SER B 1 38 ? -9.016 17.953 10.508 1 97.81 38 SER B C 1
ATOM 1279 O O . SER B 1 38 ? -9.5 17.094 11.242 1 97.81 38 SER B O 1
ATOM 1281 N N . GLU B 1 39 ? -9.438 19.188 10.359 1 95.88 39 GLU B N 1
ATOM 1282 C CA . GLU B 1 39 ? -10.625 19.609 11.102 1 95.88 39 GLU B CA 1
ATOM 1283 C C . GLU B 1 39 ? -11.844 18.781 10.695 1 95.88 39 GLU B C 1
ATOM 1285 O O . GLU B 1 39 ? -12.031 18.484 9.516 1 95.88 39 GLU B O 1
ATOM 1290 N N . GLY B 1 40 ? -12.703 18.422 11.695 1 94.75 40 GLY B N 1
ATOM 1291 C CA . GLY B 1 40 ? -13.914 17.656 11.445 1 94.75 40 GLY B CA 1
ATOM 1292 C C . GLY B 1 40 ? -13.695 16.156 11.477 1 94.75 40 GLY B C 1
ATOM 1293 O O . GLY B 1 40 ? -14.656 15.391 11.414 1 94.75 40 GLY B O 1
ATOM 1294 N N . PHE B 1 41 ? -12.422 15.711 11.477 1 96.12 41 PHE B N 1
ATOM 1295 C CA . PHE B 1 41 ? -12.133 14.289 11.594 1 96.12 41 PHE B CA 1
ATOM 1296 C C . PHE B 1 41 ? -12.336 13.805 13.023 1 96.12 41 PHE B C 1
ATOM 1298 O O . PHE B 1 41 ? -11.656 14.266 13.945 1 96.12 41 PHE B O 1
ATOM 1305 N N . PRO B 1 42 ? -13.391 12.914 13.242 1 96 42 PRO B N 1
ATOM 1306 C CA . PRO B 1 42 ? -13.555 12.414 14.609 1 96 42 PRO B CA 1
ATOM 1307 C C . PRO B 1 42 ? -12.25 11.867 15.188 1 96 42 PRO B C 1
ATOM 1309 O O . PRO B 1 42 ? -11.531 11.117 14.516 1 96 42 PRO B O 1
ATOM 1312 N N . ARG B 1 43 ? -11.961 12.164 16.422 1 95 43 ARG B N 1
ATOM 1313 C CA . ARG B 1 43 ? -10.68 11.859 17.047 1 95 43 ARG B CA 1
ATOM 1314 C C . ARG B 1 43 ? -10.43 10.359 17.062 1 95 43 ARG B C 1
ATOM 1316 O O . ARG B 1 43 ? -9.312 9.906 16.797 1 95 43 ARG B O 1
ATOM 1323 N N . ASP B 1 44 ? -11.383 9.555 17.438 1 96.31 44 ASP B N 1
ATOM 1324 C CA . ASP B 1 44 ? -11.219 8.109 17.5 1 96.31 44 ASP B CA 1
ATOM 1325 C C . ASP B 1 44 ? -10.852 7.539 16.125 1 96.31 44 ASP B C 1
ATOM 1327 O O . ASP B 1 44 ? -10.023 6.633 16.031 1 96.31 44 ASP B O 1
ATOM 1331 N N . ARG B 1 45 ? -11.461 8.094 15.109 1 96.5 45 ARG B N 1
ATOM 1332 C CA . ARG B 1 45 ? -11.164 7.637 13.75 1 96.5 45 ARG B CA 1
ATOM 1333 C C . ARG B 1 45 ? -9.789 8.109 13.305 1 96.5 45 ARG B C 1
ATOM 1335 O O . ARG B 1 45 ? -9.086 7.402 12.578 1 96.5 45 ARG B O 1
ATOM 1342 N N . ALA B 1 46 ? -9.438 9.273 13.711 1 97.38 46 ALA B N 1
ATOM 1343 C CA . ALA B 1 46 ? -8.102 9.781 13.414 1 97.38 46 ALA B CA 1
ATOM 1344 C C . ALA B 1 46 ? -7.023 8.898 14.039 1 97.38 46 ALA B C 1
ATOM 1346 O O . ALA B 1 46 ? -6.016 8.594 13.398 1 97.38 46 ALA B O 1
ATOM 1347 N N . ASP B 1 47 ? -7.27 8.516 15.258 1 97 47 ASP B N 1
ATOM 1348 C CA . ASP B 1 47 ? -6.336 7.629 15.953 1 97 47 ASP B CA 1
ATOM 1349 C C . ASP B 1 47 ? -6.234 6.281 15.242 1 97 47 ASP B C 1
ATOM 1351 O O . ASP B 1 47 ? -5.148 5.703 15.148 1 97 47 ASP B O 1
ATOM 1355 N N . GLN B 1 48 ? -7.348 5.805 14.781 1 97.75 48 GLN B N 1
ATOM 1356 C CA . GLN B 1 48 ? -7.359 4.547 14.047 1 97.75 48 GLN B CA 1
ATOM 1357 C C . GLN B 1 48 ? -6.578 4.664 12.742 1 97.75 48 GLN B C 1
ATOM 1359 O O . GLN B 1 48 ? -5.777 3.789 12.406 1 97.75 48 GLN B O 1
ATOM 1364 N N . LEU B 1 49 ? -6.801 5.77 12.039 1 97.69 49 LEU B N 1
ATOM 1365 C CA . LEU B 1 49 ? -6.074 5.996 10.797 1 97.69 49 LEU B CA 1
ATOM 1366 C C . LEU B 1 49 ? -4.578 6.133 11.055 1 97.69 49 LEU B C 1
ATOM 1368 O O . LEU B 1 49 ? -3.762 5.613 10.297 1 97.69 49 LEU B O 1
ATOM 1372 N N . ALA B 1 50 ? -4.23 6.797 12.109 1 97.94 50 ALA B N 1
ATOM 1373 C CA . ALA B 1 50 ? -2.824 6.941 12.469 1 97.94 50 ALA B CA 1
ATOM 1374 C C . ALA B 1 50 ? -2.184 5.586 12.75 1 97.94 50 ALA B C 1
ATOM 1376 O O . ALA B 1 50 ? -1.045 5.336 12.344 1 97.94 50 ALA B O 1
ATOM 1377 N N . ALA B 1 51 ? -2.889 4.715 13.438 1 97.88 51 ALA B N 1
ATOM 1378 C CA . ALA B 1 51 ? -2.396 3.367 13.711 1 97.88 51 ALA B CA 1
ATOM 1379 C C . ALA B 1 51 ? -2.168 2.59 12.422 1 97.88 51 ALA B C 1
ATOM 1381 O O . ALA B 1 51 ? -1.149 1.912 12.266 1 97.88 51 ALA B O 1
ATOM 1382 N N . VAL B 1 52 ? -3.121 2.699 11.555 1 97.94 52 VAL B N 1
ATOM 1383 C CA . VAL B 1 52 ? -3.01 2.045 10.258 1 97.94 52 VAL B CA 1
ATOM 1384 C C . VAL B 1 52 ? -1.803 2.598 9.5 1 97.94 52 VAL B C 1
ATOM 1386 O O . VAL B 1 52 ? -0.986 1.835 8.977 1 97.94 52 VAL B O 1
ATOM 1389 N N . ALA B 1 53 ? -1.657 3.902 9.453 1 98.31 53 ALA B N 1
ATOM 1390 C CA . ALA B 1 53 ? -0.546 4.562 8.773 1 98.31 53 ALA B CA 1
ATOM 1391 C C . ALA B 1 53 ? 0.793 4.125 9.359 1 98.31 53 ALA B C 1
ATOM 1393 O O . ALA B 1 53 ? 1.74 3.85 8.617 1 98.31 53 ALA B O 1
ATOM 1394 N N . SER B 1 54 ? 0.853 4.066 10.664 1 97.88 54 SER B N 1
ATOM 1395 C CA . SER B 1 54 ? 2.064 3.615 11.336 1 97.88 54 SER B CA 1
ATOM 1396 C C . SER B 1 54 ? 2.42 2.188 10.938 1 97.88 54 SER B C 1
ATOM 1398 O O . SER B 1 54 ? 3.574 1.896 10.617 1 97.88 54 SER B O 1
ATOM 1400 N N . GLY B 1 55 ? 1.44 1.361 10.969 1 97.69 55 GLY B N 1
ATOM 1401 C CA . GLY B 1 55 ? 1.647 -0.018 10.562 1 97.69 55 GLY B CA 1
ATOM 1402 C C . GLY B 1 55 ? 2.107 -0.15 9.117 1 97.69 55 GLY B C 1
ATOM 1403 O O . GLY B 1 55 ? 3.061 -0.877 8.836 1 97.69 55 GLY B O 1
ATOM 1404 N N . LEU B 1 56 ? 1.476 0.561 8.234 1 98.12 56 LEU B N 1
ATOM 1405 C CA . LEU B 1 56 ? 1.834 0.526 6.82 1 98.12 56 LEU B CA 1
ATOM 1406 C C . LEU B 1 56 ? 3.25 1.049 6.605 1 98.12 56 LEU B C 1
ATOM 1408 O O . LEU B 1 56 ? 4.027 0.46 5.848 1 98.12 56 LEU B O 1
ATOM 1412 N N . THR B 1 57 ? 3.584 2.115 7.254 1 97.5 57 THR B N 1
ATOM 1413 C CA . THR B 1 57 ? 4.926 2.682 7.148 1 97.5 57 THR B CA 1
ATOM 1414 C C . THR B 1 57 ? 5.973 1.674 7.609 1 97.5 57 THR B C 1
ATOM 1416 O O . THR B 1 57 ? 6.984 1.466 6.93 1 97.5 57 THR B O 1
ATOM 1419 N N . SER B 1 58 ? 5.711 1.069 8.719 1 96.5 58 SER B N 1
ATOM 1420 C CA . SER B 1 58 ? 6.641 0.083 9.266 1 96.5 58 SER B CA 1
ATOM 1421 C C . SER B 1 58 ? 6.812 -1.097 8.312 1 96.5 58 SER B C 1
ATOM 1423 O O . SER B 1 58 ? 7.938 -1.503 8.016 1 96.5 58 SER B O 1
ATOM 1425 N N . LEU B 1 59 ? 5.766 -1.618 7.875 1 97.38 59 LEU B N 1
ATOM 1426 C CA . LEU B 1 59 ? 5.797 -2.799 7.016 1 97.38 59 LEU B CA 1
ATOM 1427 C C . LEU B 1 59 ? 6.473 -2.486 5.688 1 97.38 59 LEU B C 1
ATOM 1429 O O . LEU B 1 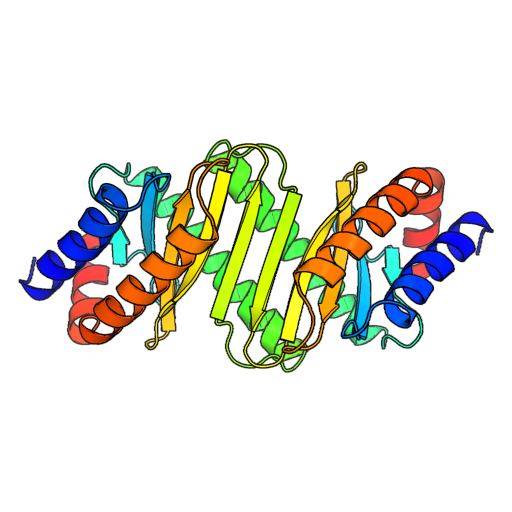59 ? 7.262 -3.291 5.184 1 97.38 59 LEU B O 1
ATOM 1433 N N . THR B 1 60 ? 6.16 -1.417 5.062 1 98.19 60 THR B N 1
ATOM 1434 C CA . THR B 1 60 ? 6.73 -1.078 3.762 1 98.19 60 THR B CA 1
ATOM 1435 C C . THR B 1 60 ? 8.203 -0.716 3.895 1 98.19 60 THR B C 1
ATOM 1437 O O . THR B 1 60 ? 9.008 -1.012 3.006 1 98.19 60 THR B O 1
ATOM 1440 N N . SER B 1 61 ? 8.57 -0.045 4.969 1 96.69 61 SER B N 1
ATOM 1441 C CA . SER B 1 61 ? 9.984 0.182 5.238 1 96.69 61 SER B CA 1
ATOM 1442 C C . SER B 1 61 ? 10.734 -1.137 5.375 1 96.69 61 SER B C 1
ATOM 1444 O O . SER B 1 61 ? 11.844 -1.283 4.848 1 96.69 61 SER B O 1
ATOM 1446 N N . GLY B 1 62 ? 10.141 -2.055 6.133 1 96.75 62 GLY B N 1
ATOM 1447 C CA . GLY B 1 62 ? 10.719 -3.385 6.227 1 96.75 62 GLY B CA 1
ATOM 1448 C C . GLY B 1 62 ? 10.891 -4.059 4.875 1 96.75 62 GLY B C 1
ATOM 1449 O O . GLY B 1 62 ? 11.938 -4.648 4.598 1 96.75 62 GLY B O 1
ATOM 1450 N N . ALA B 1 63 ? 9.906 -3.967 4.062 1 97.75 63 ALA B N 1
ATOM 1451 C CA . ALA B 1 63 ? 9.969 -4.523 2.717 1 97.75 63 ALA B CA 1
ATOM 1452 C C . ALA B 1 63 ? 11.102 -3.893 1.911 1 97.75 63 ALA B C 1
ATOM 1454 O O . ALA B 1 63 ? 11.852 -4.594 1.226 1 97.75 63 ALA B O 1
ATOM 1455 N N . SER B 1 64 ? 11.172 -2.609 1.963 1 98.31 64 SER B N 1
ATOM 1456 C CA . SER B 1 64 ? 12.203 -1.895 1.215 1 98.31 64 SER B CA 1
ATOM 1457 C C . SER B 1 64 ? 13.602 -2.352 1.622 1 98.31 64 SER B C 1
ATOM 1459 O O . SER B 1 64 ? 14.5 -2.438 0.785 1 98.31 64 SER B O 1
ATOM 1461 N N . ARG B 1 65 ? 13.812 -2.6 2.895 1 97.19 65 ARG B N 1
ATOM 1462 C CA . ARG B 1 65 ? 15.094 -3.094 3.383 1 97.19 65 ARG B CA 1
ATOM 1463 C C . ARG B 1 65 ? 15.383 -4.492 2.844 1 97.19 65 ARG B C 1
ATOM 1465 O O . ARG B 1 65 ? 16.484 -4.762 2.367 1 97.19 65 ARG B O 1
ATOM 1472 N N . ILE B 1 66 ? 14.43 -5.312 2.926 1 96.06 66 ILE B N 1
ATOM 1473 C CA . ILE B 1 66 ? 14.57 -6.695 2.488 1 96.06 66 ILE B CA 1
ATOM 1474 C C . ILE B 1 66 ? 14.93 -6.734 1.006 1 96.06 66 ILE B C 1
ATOM 1476 O O . ILE B 1 66 ? 15.781 -7.523 0.587 1 96.06 66 ILE B O 1
ATOM 1480 N N . PHE B 1 67 ? 14.391 -5.863 0.172 1 96.69 67 PHE B N 1
ATOM 1481 C CA . PHE B 1 67 ? 14.523 -5.98 -1.275 1 96.69 67 PHE B CA 1
ATOM 1482 C C . PHE 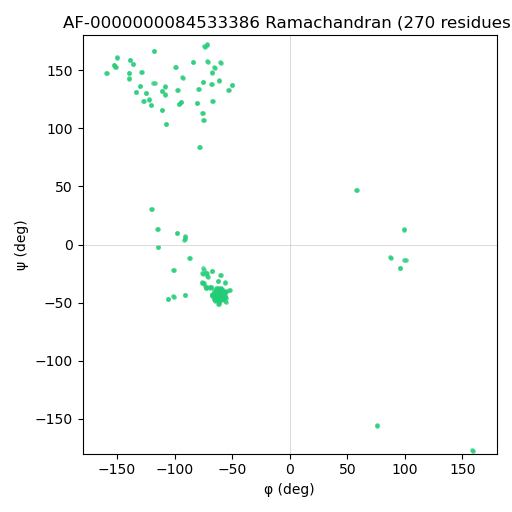B 1 67 ? 15.32 -4.812 -1.841 1 96.69 67 PHE B C 1
ATOM 1484 O O . PHE B 1 67 ? 15.25 -4.527 -3.039 1 96.69 67 PHE B O 1
ATOM 1491 N N . GLU B 1 68 ? 15.961 -4.105 -0.934 1 96.69 68 GLU B N 1
ATOM 1492 C CA . GLU B 1 68 ? 16.875 -3.025 -1.283 1 96.69 68 GLU B CA 1
ATOM 1493 C C . GLU B 1 68 ? 16.188 -1.951 -2.111 1 96.69 68 GLU B C 1
ATOM 1495 O O . GLU B 1 68 ? 16.688 -1.532 -3.152 1 96.69 68 GLU B O 1
ATOM 1500 N N . GLY B 1 69 ? 15.062 -1.598 -1.627 1 97.56 69 GLY B N 1
ATOM 1501 C CA . GLY B 1 69 ? 14.203 -0.674 -2.346 1 97.56 69 GLY B CA 1
ATOM 1502 C C . GLY B 1 69 ? 14.508 0.782 -2.055 1 97.56 69 GLY B C 1
ATOM 1503 O O . GLY B 1 69 ? 13.984 1.679 -2.719 1 97.56 69 GLY B O 1
ATOM 1504 N N . GLY B 1 70 ? 15.305 1.135 -1.059 1 97 70 GLY B N 1
ATOM 1505 C CA . GLY B 1 70 ? 15.539 2.51 -0.65 1 97 70 GLY B CA 1
ATOM 1506 C C . GLY B 1 70 ? 14.383 3.107 0.132 1 97 70 GLY B C 1
ATOM 1507 O O . GLY B 1 70 ? 13.625 2.381 0.778 1 97 70 GLY B O 1
ATOM 1508 N N . GLU B 1 71 ? 14.32 4.414 0.096 1 96 71 GLU B N 1
ATOM 1509 C CA . GLU B 1 71 ? 13.25 5.086 0.83 1 96 71 GLU B CA 1
ATOM 1510 C C . GLU B 1 71 ? 11.883 4.789 0.213 1 96 71 GLU B C 1
ATOM 1512 O O . GLU B 1 71 ? 11.742 4.766 -1.012 1 96 71 GLU B O 1
ATOM 1517 N N . VAL B 1 72 ? 10.961 4.551 1.095 1 97 72 VAL B N 1
ATOM 1518 C CA . VAL B 1 72 ? 9.578 4.406 0.646 1 97 72 VAL B CA 1
ATOM 1519 C C . VAL B 1 72 ? 8.961 5.785 0.427 1 97 72 VAL B C 1
ATOM 1521 O O . VAL B 1 72 ? 8.883 6.594 1.355 1 97 72 VAL B O 1
ATOM 1524 N N . ASN B 1 73 ? 8.5 6.043 -0.78 1 95.94 73 ASN B N 1
ATOM 1525 C CA . ASN B 1 73 ? 7.969 7.355 -1.133 1 95.94 73 ASN B CA 1
ATOM 1526 C C . ASN B 1 73 ? 6.465 7.441 -0.886 1 95.94 73 ASN B C 1
ATOM 1528 O O . ASN B 1 73 ? 5.977 8.43 -0.33 1 95.94 73 ASN B O 1
ATOM 1532 N N . GLN B 1 74 ? 5.801 6.422 -1.274 1 96.38 74 GLN B N 1
ATOM 1533 C CA . GLN B 1 74 ? 4.344 6.473 -1.188 1 96.38 74 GLN B CA 1
ATOM 1534 C C . GLN B 1 74 ? 3.742 5.07 -1.183 1 96.38 74 GLN B C 1
ATOM 1536 O O . GLN B 1 74 ? 4.324 4.141 -1.743 1 96.38 74 GLN B O 1
ATOM 1541 N N . THR B 1 75 ? 2.623 4.871 -0.495 1 98.25 75 THR B N 1
ATOM 1542 C CA . THR B 1 75 ? 1.771 3.688 -0.515 1 98.25 75 THR B CA 1
ATOM 1543 C C . THR B 1 75 ? 0.333 4.062 -0.865 1 98.25 75 THR B C 1
ATOM 1545 O O . THR B 1 75 ? -0.22 5.012 -0.306 1 98.25 75 THR B O 1
ATOM 1548 N N . VAL B 1 76 ? -0.222 3.346 -1.803 1 98.25 76 VAL B N 1
ATOM 1549 C CA . VAL B 1 76 ? -1.603 3.594 -2.209 1 98.25 76 VAL B CA 1
ATOM 1550 C C . VAL B 1 76 ? -2.426 2.318 -2.041 1 98.25 76 VAL B C 1
ATOM 1552 O O . VAL B 1 76 ? -2.051 1.258 -2.545 1 98.25 76 VAL B O 1
ATOM 1555 N N . VAL B 1 77 ? -3.498 2.404 -1.302 1 98.38 77 VAL B N 1
ATOM 1556 C CA . VAL B 1 77 ? -4.434 1.303 -1.113 1 98.38 77 VAL B CA 1
ATOM 1557 C C . VAL B 1 77 ? -5.758 1.622 -1.809 1 98.38 77 VAL B C 1
ATOM 1559 O O . VAL B 1 77 ? -6.426 2.6 -1.465 1 98.38 77 VAL B O 1
ATOM 1562 N N . GLU B 1 78 ? -6.078 0.849 -2.791 1 97.94 78 GLU B N 1
ATOM 1563 C CA . GLU B 1 78 ? -7.359 0.965 -3.482 1 97.94 78 GLU B CA 1
ATOM 1564 C C . GLU B 1 78 ? -8.391 0.007 -2.895 1 97.94 78 GLU B C 1
ATOM 1566 O O . GLU B 1 78 ? -8.188 -1.209 -2.898 1 97.94 78 GLU B O 1
ATOM 1571 N N . MET B 1 79 ? -9.453 0.511 -2.463 1 97.62 79 MET B N 1
ATOM 1572 C CA . MET B 1 79 ? -10.578 -0.257 -1.938 1 97.62 79 MET B CA 1
ATOM 1573 C C . MET B 1 79 ? -11.828 -0.032 -2.781 1 97.62 79 MET B C 1
ATOM 1575 O O . MET B 1 79 ? -11.883 0.897 -3.588 1 97.62 79 MET B O 1
ATOM 1579 N N . GLU B 1 80 ? -12.844 -0.828 -2.619 1 96.75 80 GLU B N 1
ATOM 1580 C CA . GLU B 1 80 ? -14.102 -0.73 -3.352 1 96.75 80 GLU B CA 1
ATOM 1581 C C . GLU B 1 80 ? -14.734 0.647 -3.18 1 96.75 80 GLU B C 1
ATOM 1583 O O . GLU B 1 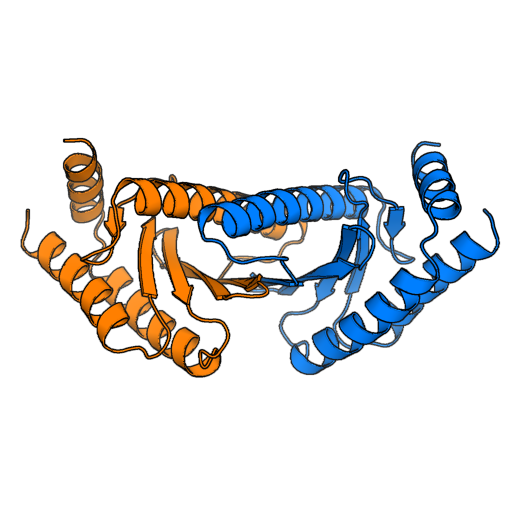80 ? -15.242 1.226 -4.141 1 96.75 80 GLU B O 1
ATOM 1588 N N . ARG B 1 81 ? -14.672 1.177 -1.961 1 97.75 81 ARG B N 1
ATOM 1589 C CA . ARG B 1 81 ? -15.438 2.387 -1.672 1 97.75 81 ARG B CA 1
ATOM 1590 C C . ARG B 1 81 ? -14.516 3.521 -1.236 1 97.75 81 ARG B C 1
ATOM 1592 O O . ARG B 1 81 ? -14.914 4.387 -0.451 1 97.75 81 ARG B O 1
ATOM 1599 N N . GLY B 1 82 ? -13.203 3.479 -1.823 1 97.69 82 GLY B N 1
ATOM 1600 C CA . GLY B 1 82 ? -12.328 4.59 -1.483 1 97.69 82 GLY B CA 1
ATOM 1601 C C . GLY B 1 82 ? -10.852 4.266 -1.664 1 97.69 82 GLY B C 1
ATOM 1602 O O . GLY B 1 82 ? -10.5 3.18 -2.125 1 97.69 82 GLY B O 1
ATOM 1603 N N . PHE B 1 83 ? -10.039 5.266 -1.292 1 98.38 83 PHE B N 1
ATOM 1604 C CA . PHE B 1 83 ? -8.586 5.156 -1.352 1 98.38 83 PHE B CA 1
ATOM 1605 C C . PHE B 1 83 ? -7.957 5.562 -0.025 1 98.38 83 PHE B C 1
ATOM 1607 O O . PHE B 1 83 ? -8.492 6.41 0.689 1 98.38 83 PHE B O 1
ATOM 1614 N N . LEU B 1 84 ? -6.891 4.965 0.264 1 98.69 84 LEU B N 1
ATOM 1615 C CA . LEU B 1 84 ? -5.973 5.406 1.308 1 98.69 84 LEU B CA 1
ATOM 1616 C C . LEU B 1 84 ? -4.59 5.695 0.728 1 98.69 84 LEU B C 1
ATOM 1618 O O . LEU B 1 84 ? -3.979 4.824 0.104 1 98.69 84 LEU B O 1
ATOM 1622 N N . PHE B 1 85 ? -4.145 6.918 0.873 1 98.56 85 PHE B N 1
ATOM 1623 C CA . PHE B 1 85 ? -2.818 7.336 0.433 1 98.56 85 PHE B CA 1
ATOM 1624 C C . PHE B 1 85 ? -1.901 7.574 1.628 1 98.56 85 PHE B C 1
ATOM 1626 O O . PHE B 1 85 ? -2.32 8.148 2.633 1 98.56 85 PHE B O 1
ATOM 1633 N N . LEU B 1 86 ? -0.767 7.121 1.549 1 98.56 86 LEU B N 1
ATOM 1634 C CA . LEU B 1 86 ? 0.289 7.387 2.518 1 98.56 86 LEU B CA 1
ATOM 1635 C C . LEU B 1 86 ? 1.544 7.91 1.826 1 98.56 86 LEU B C 1
ATOM 1637 O O . LEU B 1 86 ? 2.08 7.254 0.929 1 98.56 86 LEU B O 1
ATOM 1641 N N . MET B 1 87 ? 2 9.07 2.229 1 98.44 87 MET B N 1
ATOM 1642 C CA . MET B 1 87 ? 3.188 9.664 1.624 1 98.44 87 MET B CA 1
ATOM 1643 C C . MET B 1 87 ? 4.184 10.102 2.695 1 98.44 87 MET B C 1
ATOM 1645 O O . MET B 1 87 ? 3.799 10.727 3.689 1 98.44 87 MET B O 1
ATOM 1649 N N . ALA B 1 88 ? 5.418 9.781 2.4 1 97 88 ALA B N 1
ATOM 1650 C CA . ALA B 1 88 ? 6.473 10.109 3.355 1 97 88 ALA B CA 1
ATOM 1651 C C . ALA B 1 88 ? 6.801 11.602 3.322 1 97 88 ALA B C 1
ATOM 1653 O O . ALA B 1 88 ? 6.832 12.211 2.252 1 97 88 ALA B O 1
ATOM 1654 N N . ILE B 1 89 ? 7.023 12.18 4.477 1 94.94 89 ILE B N 1
ATOM 1655 C CA . ILE B 1 89 ? 7.574 13.523 4.648 1 94.94 89 ILE B CA 1
ATOM 1656 C C . ILE B 1 89 ? 9.07 13.438 4.945 1 94.94 89 ILE B C 1
ATOM 1658 O O . ILE B 1 89 ? 9.547 12.43 5.48 1 94.94 89 ILE B O 1
ATOM 1662 N N . SER B 1 90 ? 9.875 14.414 4.637 1 88.88 90 SER B N 1
ATOM 1663 C CA . SER B 1 90 ? 11.336 14.391 4.68 1 88.88 90 SER B CA 1
ATOM 1664 C C . SER B 1 90 ? 11.852 14.109 6.086 1 88.88 90 SER B C 1
ATOM 1666 O O . SER B 1 90 ? 12.945 13.562 6.258 1 88.88 90 SER B O 1
ATOM 1668 N N . ASP B 1 91 ? 11.125 14.414 7.086 1 88 91 ASP B N 1
ATOM 1669 C CA . ASP B 1 91 ? 11.625 14.25 8.445 1 88 91 ASP B CA 1
ATOM 1670 C C . ASP B 1 91 ? 11.266 12.867 9 1 88 91 ASP B C 1
ATOM 1672 O O . ASP B 1 91 ? 11.461 12.594 10.188 1 88 91 ASP B O 1
ATOM 1676 N N . GLY B 1 92 ? 10.711 12.031 8.18 1 91 92 GLY B N 1
ATOM 1677 C CA . GLY B 1 92 ? 10.352 10.688 8.602 1 91 92 GLY B CA 1
ATOM 1678 C C . GLY B 1 92 ? 8.875 10.531 8.914 1 91 92 GLY B C 1
ATOM 1679 O O . GLY B 1 92 ? 8.375 9.414 9.047 1 91 92 GLY B O 1
ATOM 1680 N N . SER B 1 93 ? 8.188 11.641 9.031 1 95.31 93 SER B N 1
ATOM 1681 C CA . SER B 1 93 ? 6.742 11.594 9.211 1 95.31 93 SER B CA 1
ATOM 1682 C C . SER B 1 93 ? 6.039 11.164 7.93 1 95.31 93 SER B C 1
ATOM 1684 O O . SER B 1 93 ? 6.684 10.953 6.902 1 95.31 93 SER B O 1
ATOM 1686 N N . ALA B 1 94 ? 4.723 10.953 8.109 1 97.25 94 ALA B N 1
ATOM 1687 C CA . ALA B 1 94 ? 3.945 10.547 6.941 1 97.25 94 ALA B CA 1
ATOM 1688 C C . ALA B 1 94 ? 2.584 11.234 6.918 1 97.25 94 ALA B C 1
ATOM 1690 O O . ALA B 1 94 ? 2.012 11.523 7.973 1 97.25 94 ALA B O 1
ATOM 1691 N N . LEU B 1 95 ? 2.158 11.57 5.75 1 98.31 95 LEU B N 1
ATOM 1692 C CA . LEU B 1 95 ? 0.812 12.078 5.492 1 98.31 95 LEU B CA 1
ATOM 1693 C C . LEU B 1 95 ? -0.109 10.953 5.031 1 98.31 95 LEU B C 1
ATOM 1695 O O . LEU B 1 95 ? 0.186 10.266 4.051 1 98.31 95 LEU B O 1
ATOM 1699 N N . ALA B 1 96 ? -1.208 10.703 5.766 1 98.75 96 ALA B N 1
ATOM 1700 C CA . ALA B 1 96 ? -2.209 9.711 5.383 1 98.75 96 ALA B CA 1
ATOM 1701 C C . ALA B 1 96 ? -3.521 10.383 4.984 1 98.75 96 ALA B C 1
ATOM 1703 O O . ALA B 1 96 ? -4.047 11.219 5.719 1 98.75 96 ALA B O 1
ATOM 1704 N N . VAL B 1 97 ? -4.078 9.977 3.854 1 98.75 97 VAL B N 1
ATOM 1705 C CA . VAL B 1 97 ? -5.234 10.664 3.291 1 98.75 97 VAL B CA 1
ATOM 1706 C C . VAL B 1 97 ? -6.289 9.648 2.873 1 98.75 97 VAL B C 1
ATOM 1708 O O . VAL B 1 97 ? -5.973 8.633 2.242 1 98.75 97 VAL B O 1
ATOM 1711 N N . LEU B 1 98 ? -7.484 9.859 3.254 1 98.56 98 LEU B N 1
ATOM 1712 C CA . LEU B 1 98 ? -8.641 9.109 2.781 1 98.56 98 LEU B CA 1
ATOM 1713 C C . LEU B 1 98 ? -9.359 9.859 1.664 1 98.56 98 LEU B C 1
ATOM 1715 O O . LEU B 1 98 ? -9.609 11.062 1.778 1 98.56 98 LEU B O 1
ATOM 1719 N N . ALA B 1 99 ? -9.672 9.148 0.597 1 98.62 99 ALA B N 1
ATOM 1720 C CA . ALA B 1 99 ? -10.328 9.781 -0.547 1 98.62 99 ALA B CA 1
ATOM 1721 C C . ALA B 1 99 ? -11.43 8.883 -1.105 1 98.62 99 ALA B C 1
ATOM 1723 O O . ALA B 1 99 ? -11.43 7.668 -0.886 1 98.62 99 ALA B O 1
ATOM 1724 N N . ALA B 1 100 ? -12.305 9.492 -1.786 1 98 100 ALA B N 1
ATOM 1725 C CA . ALA B 1 100 ? -13.453 8.805 -2.387 1 98 100 ALA B CA 1
ATOM 1726 C C . ALA B 1 100 ? -13.016 7.941 -3.566 1 98 100 ALA B C 1
ATOM 1728 O O . ALA B 1 100 ? -11.961 8.172 -4.156 1 98 100 ALA B O 1
ATOM 1729 N N . PRO B 1 101 ? -13.836 6.938 -3.902 1 96.25 101 PRO B N 1
ATOM 1730 C CA . PRO B 1 101 ? -13.453 6.023 -4.98 1 96.25 101 PRO B CA 1
ATOM 1731 C C . PRO B 1 101 ? -13.43 6.699 -6.348 1 96.25 101 PRO B C 1
ATOM 1733 O O . PRO B 1 101 ? -12.758 6.227 -7.266 1 96.25 101 PRO B O 1
ATOM 1736 N N . ASP B 1 102 ? -14.148 7.797 -6.508 1 96.62 102 ASP B N 1
ATOM 1737 C CA . ASP B 1 102 ? -14.203 8.484 -7.797 1 96.62 10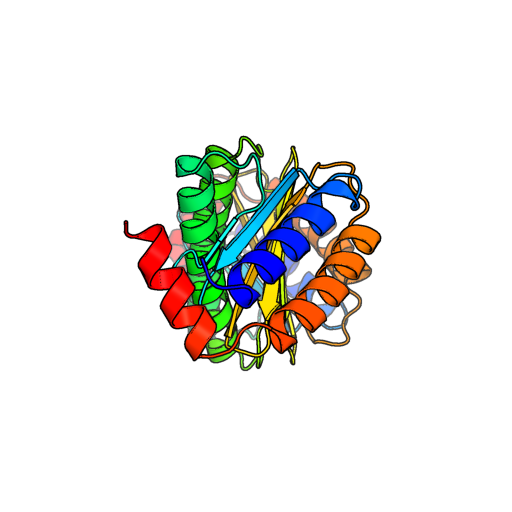2 ASP B CA 1
ATOM 1738 C C . ASP B 1 102 ? -13.234 9.664 -7.832 1 96.62 102 ASP B C 1
ATOM 1740 O O . ASP B 1 102 ? -13.266 10.469 -8.766 1 96.62 102 ASP B O 1
ATOM 1744 N N . SER B 1 103 ? -12.398 9.75 -6.852 1 97.31 103 SER B N 1
ATOM 1745 C CA . SER B 1 103 ? -11.43 10.844 -6.809 1 97.31 103 SER B CA 1
ATOM 1746 C C . SER B 1 103 ? -10.398 10.711 -7.93 1 97.31 103 SER B C 1
ATOM 1748 O O . SER B 1 103 ? -10.102 9.609 -8.383 1 97.31 103 SER B O 1
ATOM 1750 N N . ASP B 1 104 ? -9.938 11.82 -8.406 1 96.81 104 ASP B N 1
ATOM 1751 C CA . ASP B 1 104 ? -8.812 11.844 -9.336 1 96.81 104 ASP B CA 1
ATOM 1752 C C . ASP B 1 104 ? -7.496 11.57 -8.625 1 96.81 104 ASP B C 1
ATOM 1754 O O . ASP B 1 104 ? -6.949 12.445 -7.953 1 96.81 104 ASP B O 1
ATOM 1758 N N . ILE B 1 105 ? -6.965 10.391 -8.859 1 94.94 105 ILE B N 1
ATOM 1759 C CA . ILE B 1 105 ? -5.781 9.93 -8.141 1 94.94 105 ILE B CA 1
ATOM 1760 C C . ILE B 1 105 ? -4.594 10.828 -8.477 1 94.94 105 ILE B C 1
ATOM 1762 O O . ILE B 1 105 ? -3.783 11.141 -7.598 1 94.94 105 ILE B O 1
ATOM 1766 N N . GLY B 1 106 ? -4.527 11.18 -9.758 1 94.88 106 GLY B N 1
ATOM 1767 C CA . GLY B 1 106 ? -3.459 12.078 -10.156 1 94.88 106 GLY B CA 1
ATOM 1768 C C . GLY B 1 106 ? -3.504 13.422 -9.445 1 94.88 106 GLY B C 1
ATOM 1769 O O . GLY B 1 106 ? -2.479 13.906 -8.969 1 94.88 106 GLY B O 1
ATOM 1770 N N . LEU B 1 107 ? -4.66 14 -9.344 1 97.31 107 LEU B N 1
ATOM 1771 C CA . LEU B 1 107 ? -4.828 15.273 -8.664 1 97.31 107 LEU B CA 1
ATOM 1772 C C . LEU B 1 107 ? -4.523 15.141 -7.172 1 97.31 107 LEU B C 1
ATOM 1774 O O . LEU B 1 107 ? -3.799 15.961 -6.605 1 97.31 107 LEU B O 1
ATOM 1778 N N . VAL B 1 108 ? -5.09 14.109 -6.523 1 98.06 108 VAL B N 1
ATOM 1779 C CA . VAL B 1 108 ? -4.859 13.898 -5.098 1 98.06 108 VAL B CA 1
ATOM 1780 C C . VAL B 1 108 ? -3.365 13.75 -4.832 1 98.06 108 VAL B C 1
ATOM 1782 O O . VAL B 1 108 ? -2.82 14.398 -3.936 1 98.06 108 VAL B O 1
ATOM 1785 N N . GLY B 1 109 ? -2.693 12.961 -5.656 1 97.31 109 GLY B N 1
ATOM 1786 C CA . GLY B 1 109 ? -1.26 12.766 -5.512 1 97.31 109 GLY B CA 1
ATOM 1787 C C . GLY B 1 109 ? -0.469 14.055 -5.656 1 97.31 109 GLY B C 1
ATOM 1788 O O . GLY B 1 109 ? 0.463 14.305 -4.891 1 97.31 109 GLY B O 1
ATOM 1789 N N . TYR B 1 110 ? -0.868 14.781 -6.621 1 97 110 TYR B N 1
ATOM 1790 C CA . TYR B 1 110 ? -0.199 16.062 -6.871 1 97 110 TYR B CA 1
ATOM 1791 C C . TYR B 1 110 ? -0.342 16.984 -5.672 1 97 110 TYR B C 1
ATOM 1793 O O . TYR B 1 110 ? 0.647 17.547 -5.195 1 97 110 TYR B O 1
ATOM 1801 N N . GLU B 1 111 ? -1.559 17.156 -5.211 1 98.06 111 GLU B N 1
ATOM 1802 C CA . GLU B 1 111 ? -1.831 18.031 -4.07 1 98.06 111 GLU B CA 1
ATOM 1803 C C . GLU B 1 111 ? -1.117 17.547 -2.816 1 98.06 111 GLU B C 1
ATOM 1805 O O . GLU B 1 111 ? -0.645 18.344 -2.01 1 98.06 111 GLU B O 1
ATOM 1810 N N . MET B 1 112 ? -1.062 16.203 -2.637 1 98.44 112 MET B N 1
ATOM 1811 C CA . MET B 1 112 ? -0.338 15.656 -1.496 1 98.44 112 MET B CA 1
ATOM 1812 C C . MET B 1 112 ? 1.144 16.016 -1.567 1 98.44 112 MET B C 1
ATOM 1814 O O . MET B 1 112 ? 1.752 16.359 -0.553 1 98.44 112 MET B O 1
ATOM 1818 N N . ALA B 1 113 ? 1.728 15.875 -2.756 1 96.81 113 ALA B N 1
ATOM 1819 C CA . ALA B 1 113 ? 3.139 16.219 -2.914 1 96.81 113 ALA B CA 1
ATOM 1820 C C . ALA B 1 113 ? 3.404 17.656 -2.486 1 96.81 113 ALA B C 1
ATOM 1822 O O . ALA B 1 113 ? 4.383 17.938 -1.791 1 96.81 113 ALA B O 1
ATOM 1823 N N . LEU B 1 114 ? 2.561 18.609 -2.906 1 96.94 114 LEU B N 1
ATOM 1824 C CA . LEU B 1 114 ? 2.686 20.016 -2.52 1 96.94 114 LEU B CA 1
ATOM 1825 C C . LEU B 1 114 ? 2.586 20.172 -1.007 1 96.94 114 LEU B C 1
ATOM 1827 O O . LEU B 1 114 ? 3.389 20.891 -0.398 1 96.94 114 LEU B O 1
ATOM 1831 N N . LEU B 1 115 ? 1.616 19.5 -0.424 1 97.31 115 LEU B N 1
ATOM 1832 C CA . LEU B 1 115 ? 1.392 19.578 1.016 1 97.31 115 LEU B CA 1
ATOM 1833 C C . LEU B 1 115 ? 2.588 19.031 1.786 1 97.31 115 LEU B C 1
ATOM 1835 O O . LEU B 1 115 ? 3.031 19.641 2.764 1 97.31 115 LEU B O 1
ATOM 1839 N N . VAL B 1 116 ? 3.053 17.906 1.352 1 96.88 116 VAL B N 1
ATOM 1840 C CA . VAL B 1 116 ? 4.176 17.266 2.018 1 96.88 116 VAL B CA 1
ATOM 1841 C C . VAL B 1 116 ? 5.398 18.172 1.986 1 96.88 116 VAL B C 1
ATOM 1843 O O . VAL B 1 116 ? 6.121 18.281 2.979 1 96.88 116 VAL B O 1
ATOM 1846 N N . ASP B 1 117 ? 5.625 18.812 0.875 1 95.31 117 ASP B N 1
ATOM 1847 C CA . ASP B 1 117 ? 6.738 19.734 0.762 1 95.31 117 ASP B CA 1
ATOM 1848 C C . ASP B 1 117 ? 6.59 20.891 1.747 1 95.31 117 ASP B C 1
ATOM 1850 O O . ASP B 1 117 ? 7.535 21.25 2.455 1 95.31 117 ASP B O 1
ATOM 1854 N N . ARG B 1 118 ? 5.418 21.453 1.847 1 94.44 118 ARG B N 1
ATOM 1855 C CA . ARG B 1 118 ? 5.148 22.578 2.754 1 94.44 118 ARG B CA 1
ATOM 1856 C C . ARG B 1 118 ? 5.234 22.125 4.207 1 94.44 118 ARG B C 1
ATOM 1858 O O . ARG B 1 118 ? 5.812 22.828 5.047 1 94.44 118 ARG B O 1
ATOM 1865 N N . ALA B 1 119 ? 4.637 20.953 4.48 1 93.31 119 ALA B N 1
ATOM 1866 C CA . ALA B 1 119 ? 4.656 20.406 5.84 1 93.31 119 ALA B CA 1
ATOM 1867 C C . ALA B 1 119 ? 6.078 20.109 6.293 1 93.31 119 ALA B C 1
ATOM 1869 O O . ALA B 1 119 ? 6.434 20.344 7.449 1 93.31 119 ALA B O 1
ATOM 1870 N N . GLY B 1 120 ? 6.844 19.531 5.395 1 91.44 120 GLY B N 1
ATOM 1871 C CA . GLY B 1 120 ? 8.234 19.234 5.703 1 91.44 120 GLY B CA 1
ATOM 1872 C C . GLY B 1 120 ? 9.016 20.469 6.137 1 91.44 120 GLY B C 1
ATOM 1873 O O . GLY B 1 120 ? 9.883 20.391 7.004 1 91.44 120 GLY B O 1
ATOM 1874 N N . ALA B 1 121 ? 8.664 21.594 5.598 1 89.69 121 ALA B N 1
ATOM 1875 C CA . ALA B 1 121 ? 9.359 22.844 5.902 1 89.69 121 ALA B CA 1
ATOM 1876 C C . ALA B 1 121 ? 8.961 23.375 7.277 1 89.69 121 ALA B C 1
ATOM 1878 O O . ALA B 1 121 ? 9.742 24.062 7.938 1 89.69 121 ALA B O 1
ATOM 1879 N N . VAL B 1 122 ? 7.781 22.969 7.719 1 89.38 122 VAL B N 1
ATOM 1880 C CA . VAL B 1 122 ? 7.27 23.562 8.945 1 89.38 122 VAL B CA 1
ATOM 1881 C C . VAL B 1 122 ? 7.469 22.609 10.117 1 89.38 122 VAL B C 1
ATOM 1883 O O . VAL B 1 122 ? 7.488 23.031 11.273 1 89.38 122 VAL B O 1
ATOM 1886 N N . LEU B 1 123 ? 7.617 21.328 9.828 1 90.38 123 LEU B N 1
ATOM 1887 C CA . LEU B 1 123 ? 7.711 20.312 10.883 1 90.38 123 LEU B CA 1
ATOM 1888 C C . LEU B 1 123 ? 9.109 20.297 11.492 1 90.38 123 LEU B C 1
ATOM 1890 O O . LEU B 1 123 ? 9.945 19.484 11.109 1 90.38 123 LEU B O 1
ATOM 1894 N N . THR B 1 124 ? 9.383 21.156 12.445 1 86.88 124 THR B N 1
ATOM 1895 C CA . THR B 1 124 ? 10.633 21.188 13.188 1 86.88 124 THR B CA 1
ATOM 1896 C C . THR B 1 124 ? 10.586 20.188 14.352 1 86.88 124 THR B C 1
ATOM 1898 O O . THR B 1 124 ? 9.516 19.734 14.75 1 86.88 124 THR B O 1
ATOM 1901 N N . PRO B 1 125 ? 11.82 19.812 14.75 1 86.06 125 PRO B N 1
ATOM 1902 C CA . PRO B 1 125 ? 11.828 18.953 15.93 1 86.06 125 PRO B CA 1
ATOM 1903 C C . PRO B 1 125 ? 11.031 19.547 17.094 1 86.06 125 PRO B C 1
ATOM 1905 O O . PRO B 1 125 ? 10.336 18.812 17.812 1 86.06 125 PRO B O 1
ATOM 1908 N N . ALA B 1 126 ? 11.125 20.859 17.281 1 88.12 126 ALA B N 1
ATOM 1909 C CA . ALA B 1 126 ? 10.391 21.531 18.344 1 88.12 126 ALA B CA 1
ATOM 1910 C C . ALA B 1 126 ? 8.883 21.422 18.125 1 88.12 126 ALA B C 1
ATOM 1912 O O . ALA B 1 126 ? 8.125 21.188 19.062 1 88.12 126 ALA B O 1
ATOM 1913 N N . LEU B 1 127 ? 8.406 21.594 16.984 1 90.38 127 LEU B N 1
ATOM 1914 C CA . LEU B 1 127 ? 6.98 21.516 16.672 1 90.38 127 LEU B CA 1
ATOM 1915 C C . LEU B 1 127 ? 6.465 20.094 16.875 1 90.38 127 LEU B C 1
ATOM 1917 O O . LEU B 1 127 ? 5.367 19.891 17.406 1 90.38 127 LEU B O 1
ATOM 1921 N N . ARG B 1 128 ? 7.23 19.156 16.484 1 88.12 128 ARG B N 1
ATOM 1922 C CA . ARG B 1 128 ? 6.852 17.766 16.688 1 88.12 128 ARG B CA 1
ATOM 1923 C C . ARG B 1 128 ? 6.625 17.469 18.172 1 88.12 128 ARG B C 1
ATOM 1925 O O . ARG B 1 128 ? 5.633 16.828 18.531 1 88.12 128 ARG B O 1
ATOM 1932 N N . ALA B 1 129 ? 7.527 17.906 18.891 1 88.5 129 ALA B N 1
ATOM 1933 C CA . ALA B 1 129 ? 7.434 17.703 20.344 1 88.5 129 ALA B CA 1
ATOM 1934 C C . ALA B 1 129 ? 6.18 18.359 20.906 1 88.5 129 ALA B C 1
ATOM 1936 O O . ALA B 1 129 ? 5.496 17.781 21.75 1 88.5 129 ALA B O 1
ATOM 1937 N N . GLU B 1 130 ? 5.941 19.469 20.453 1 90.62 130 GLU B N 1
ATOM 1938 C CA . GLU B 1 130 ? 4.758 20.188 20.891 1 90.62 130 GLU B CA 1
ATOM 1939 C C . GLU B 1 130 ? 3.48 19.438 20.531 1 90.62 130 GLU B C 1
ATOM 1941 O O . GLU B 1 130 ? 2.596 19.281 21.375 1 90.62 130 GLU B O 1
ATOM 1946 N N . LEU B 1 131 ? 3.381 18.984 19.312 1 90 131 LEU B N 1
ATOM 1947 C CA . LEU B 1 131 ? 2.182 18.328 18.797 1 90 131 LEU B CA 1
ATOM 1948 C C . LEU B 1 131 ? 1.969 16.984 19.469 1 90 131 LEU B C 1
ATOM 1950 O O . LEU B 1 131 ? 0.83 16.562 19.688 1 90 131 LEU B O 1
ATOM 1954 N N . GLN B 1 132 ? 3.031 16.281 19.75 1 85.31 132 GLN B N 1
ATOM 1955 C CA . GLN B 1 132 ? 2.959 15 20.453 1 85.31 132 GLN B CA 1
ATOM 1956 C C . GLN B 1 132 ? 2.418 15.188 21.875 1 85.31 132 GLN B C 1
ATOM 1958 O O . GLN B 1 132 ? 1.715 14.32 22.391 1 85.31 132 GLN B O 1
ATOM 1963 N N . GLY B 1 133 ? 2.82 16.281 22.469 1 77.44 133 GLY B N 1
ATOM 1964 C CA . GLY B 1 133 ? 2.367 16.578 23.812 1 77.44 133 GLY B CA 1
ATOM 1965 C C . GLY B 1 133 ? 0.928 17.062 23.875 1 77.44 133 GLY B C 1
ATOM 1966 O O . GLY B 1 133 ? 0.223 16.812 24.844 1 77.44 133 GLY B O 1
ATOM 1967 N N . SER B 1 134 ? 0.479 17.734 22.922 1 70.81 134 SER B N 1
ATOM 1968 C CA . SER B 1 134 ? -0.851 18.328 22.906 1 70.81 134 SER B CA 1
ATOM 1969 C C . SER B 1 134 ? -1.934 17.266 22.719 1 70.81 134 SER B C 1
ATOM 1971 O O . SER B 1 134 ? -3.057 17.438 23.203 1 70.81 134 SER B O 1
ATOM 1973 N N . LEU B 1 135 ? -1.643 16.25 21.875 1 60.22 135 LEU B N 1
ATOM 1974 C CA . LEU B 1 135 ? -2.67 15.25 21.609 1 60.22 135 LEU B CA 1
ATOM 1975 C C . LEU B 1 135 ? -2.824 14.305 22.797 1 60.22 135 LEU B C 1
ATOM 1977 O O . LEU B 1 135 ? -3.838 13.609 22.922 1 60.22 135 LEU B O 1
ATOM 1981 N N . LEU B 1 136 ? -1.805 14.234 23.656 1 54.16 136 LEU B N 1
ATOM 1982 C CA . LEU B 1 136 ? -1.901 13.438 24.875 1 54.16 136 LEU B CA 1
ATOM 1983 C C . LEU B 1 136 ? -2.828 14.102 25.891 1 54.16 136 LEU B C 1
ATOM 1985 O O . LEU B 1 136 ? -3.357 13.438 26.781 1 54.16 136 LEU B O 1
ATOM 1989 N N . HIS B 1 137 ? -3.004 15.43 25.891 1 47.47 137 HIS B N 1
ATOM 1990 C CA . HIS B 1 137 ? -3.838 16.062 26.906 1 47.47 137 HIS B CA 1
ATOM 1991 C C . HIS B 1 137 ? -5.211 16.406 26.344 1 47.47 137 HIS B C 1
ATOM 1993 O O . HIS B 1 137 ? -5.355 16.672 25.156 1 47.47 137 HIS B O 1
#

InterPro domains:
  IPR004942 Roadblock/LAMTOR2 domain [PF03259] (8-99)
  IPR004942 Roadblock/LAMTOR2 domain [SM00960] (9-99)
  IPR053141 Mycobacterial serine protease inhibitor Rv3364c [PTHR36222] (3-134)